Protein AF-A0A7S1U846-F1 (afdb_monomer)

Foldseek 3Di:
DDDDDDDDDPPVVVVVVVVVPPPDDDDDDDDDDDDDDDDDDDDDDDDDDDDDPPVVVVVVVVVVVCVVPPFQCQQQFQCADPPALDGDPVSVVLLVLLLLLLLQLLLQLVLVQAVVSVCCLDLVVLVVCCVVVSAPPVRSVVCVVPVPRNVVSLVVSLVSVVVCPVVSSGDDPPVVNVVVVVVSVVVVVVSVVSVVLLVPQDPPVVLVVLVVVLVVCLVCQLVVLLVVLVPVDDPCVPVSVVCSVVVSVVSNCVSVVVSLVVVCVSRQSCRVVSQPPNRRHDPSVVVSVVSSVVSVCVVVVSSDDPPVSDPPPPPPPPDDDPPPDDD

Nearest PDB structures (foldseek):
  8d1n-assembly1_E  TM=7.286E-01  e=6.161E-05  Bos taurus
  8t4h-assembly1_A  TM=1.668E-01  e=9.290E+00  Homo sapiens

Structure (mmCIF, N/CA/C/O backbone):
data_AF-A0A7S1U846-F1
#
_entry.id   AF-A0A7S1U846-F1
#
loop_
_atom_site.group_PDB
_atom_site.id
_atom_site.type_symbol
_atom_site.label_atom_id
_atom_site.label_alt_id
_atom_site.label_comp_id
_atom_site.label_asym_id
_atom_site.label_entity_id
_atom_site.label_seq_id
_atom_site.pdbx_PDB_ins_code
_atom_site.Cartn_x
_atom_site.Cartn_y
_atom_site.Cartn_z
_atom_site.occupancy
_atom_site.B_iso_or_equiv
_atom_site.auth_seq_id
_atom_site.auth_comp_id
_atom_site.auth_asym_id
_atom_site.auth_atom_id
_atom_site.pdbx_PDB_model_num
ATOM 1 N N . GLU A 1 1 ? 58.804 -12.066 32.097 1.00 42.59 1 GLU A N 1
ATOM 2 C CA . GLU A 1 1 ? 57.618 -12.941 31.996 1.00 42.59 1 GLU A CA 1
ATOM 3 C C . GLU A 1 1 ? 56.734 -12.529 30.823 1.00 42.59 1 GLU A C 1
ATOM 5 O O . GLU A 1 1 ? 56.516 -11.339 30.635 1.00 42.59 1 GLU A O 1
ATOM 10 N N . ARG A 1 2 ? 56.252 -13.481 30.013 1.00 38.03 2 ARG A N 1
ATOM 11 C CA . ARG A 1 2 ? 55.228 -13.258 28.976 1.00 38.03 2 ARG A CA 1
ATOM 12 C C . ARG A 1 2 ? 53.972 -14.006 29.409 1.00 38.03 2 ARG A C 1
ATOM 14 O O . ARG A 1 2 ? 53.993 -15.228 29.508 1.00 38.03 2 ARG A O 1
ATOM 21 N N . THR A 1 3 ? 52.921 -13.266 29.723 1.00 50.19 3 THR A N 1
ATOM 22 C CA . THR A 1 3 ? 51.615 -13.782 30.131 1.00 50.19 3 THR A CA 1
ATOM 23 C C . THR A 1 3 ? 50.849 -14.290 28.910 1.00 50.19 3 THR A C 1
ATOM 25 O O . THR A 1 3 ? 50.591 -13.549 27.963 1.00 50.19 3 THR A O 1
ATOM 28 N N . SER A 1 4 ? 50.517 -15.580 28.920 1.00 54.38 4 SER A N 1
ATOM 29 C CA . SER A 1 4 ? 49.641 -16.215 27.933 1.00 54.38 4 SER A CA 1
ATOM 30 C C . SER A 1 4 ? 48.210 -15.666 28.034 1.00 54.38 4 SER A C 1
ATOM 32 O O . SER A 1 4 ? 47.737 -15.424 29.147 1.00 54.38 4 SER A O 1
ATOM 34 N N . PRO A 1 5 ? 47.493 -15.493 26.909 1.00 62.47 5 PRO A N 1
ATOM 35 C CA . PRO A 1 5 ? 46.097 -15.073 26.931 1.00 62.47 5 PRO A CA 1
ATOM 36 C C . PRO A 1 5 ? 45.173 -16.193 27.456 1.00 62.47 5 PRO A C 1
ATOM 38 O O . PRO A 1 5 ? 45.477 -17.377 27.278 1.00 62.47 5 PRO A O 1
ATOM 41 N N . PRO A 1 6 ? 44.042 -15.837 28.096 1.00 63.59 6 PRO A N 1
ATOM 42 C CA . PRO A 1 6 ? 43.088 -16.801 28.637 1.00 63.59 6 PRO A CA 1
ATOM 43 C C . PRO A 1 6 ? 42.305 -17.522 27.523 1.00 63.59 6 PRO A C 1
ATOM 45 O O . PRO A 1 6 ? 42.083 -16.951 26.452 1.00 63.59 6 PRO A O 1
ATOM 48 N N . PRO A 1 7 ? 41.852 -18.768 27.758 1.00 53.91 7 PRO A N 1
ATOM 49 C CA . PRO A 1 7 ? 41.073 -19.519 26.782 1.00 53.91 7 PRO A CA 1
ATOM 50 C C . PRO A 1 7 ? 39.658 -18.940 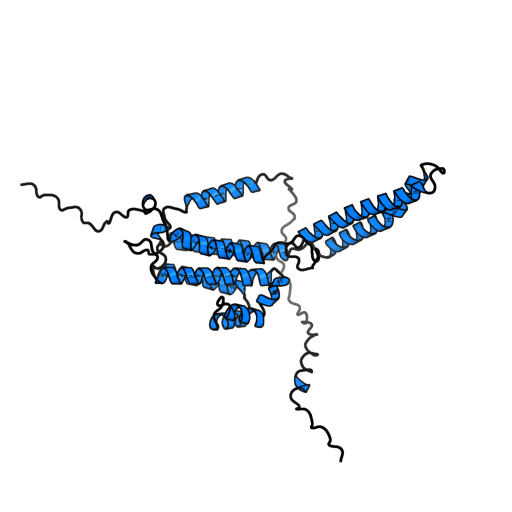26.644 1.00 53.91 7 PRO A C 1
ATOM 52 O O . PRO A 1 7 ? 38.984 -18.648 27.633 1.00 53.91 7 PRO A O 1
ATOM 55 N N . LEU A 1 8 ? 39.202 -18.799 25.399 1.00 59.62 8 LEU A N 1
ATOM 56 C CA . LEU A 1 8 ? 37.849 -18.359 25.058 1.00 59.62 8 LEU A CA 1
ATOM 57 C C . LEU A 1 8 ? 36.781 -19.375 25.523 1.00 59.62 8 LEU A C 1
ATOM 59 O O . LEU A 1 8 ? 37.016 -20.588 25.475 1.00 59.62 8 LEU A O 1
ATOM 63 N N . PRO A 1 9 ? 35.585 -18.910 25.934 1.00 56.75 9 PRO A N 1
ATOM 64 C CA . PRO A 1 9 ? 34.501 -19.775 26.387 1.00 56.75 9 PRO A CA 1
ATOM 65 C C . PRO A 1 9 ? 33.899 -20.592 25.232 1.00 56.75 9 PRO A C 1
ATOM 67 O O . PRO A 1 9 ? 33.480 -20.057 24.206 1.00 56.75 9 PRO A O 1
ATOM 70 N N . ARG A 1 10 ? 33.788 -21.910 25.446 1.00 5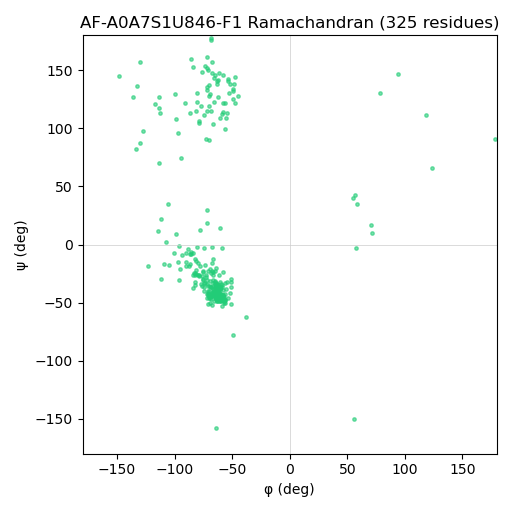0.81 10 ARG A N 1
ATOM 71 C CA . ARG A 1 10 ? 33.265 -22.929 24.509 1.00 50.81 10 ARG A CA 1
ATOM 72 C C . ARG A 1 10 ? 31.816 -22.721 24.028 1.00 50.81 10 ARG A C 1
ATOM 74 O O . ARG A 1 10 ? 31.356 -23.490 23.192 1.00 50.81 10 ARG A O 1
ATOM 81 N N . ALA A 1 11 ? 31.106 -21.702 24.509 1.00 48.53 11 ALA A N 1
ATOM 82 C CA . ALA A 1 11 ? 29.730 -21.417 24.102 1.00 48.53 11 ALA A CA 1
ATOM 83 C C . ALA A 1 11 ? 29.631 -20.702 22.738 1.00 48.53 11 ALA A C 1
ATOM 85 O O . ALA A 1 11 ? 28.661 -20.910 22.021 1.00 48.53 11 ALA A O 1
ATOM 86 N N . ALA A 1 12 ? 30.655 -19.946 22.321 1.00 44.81 12 ALA A N 1
ATOM 87 C CA . ALA A 1 12 ? 30.615 -19.182 21.065 1.00 44.81 12 ALA A CA 1
ATOM 88 C C . ALA A 1 12 ? 30.958 -20.010 19.804 1.00 44.81 12 ALA A C 1
ATOM 90 O O . ALA A 1 12 ? 30.723 -19.565 18.686 1.00 44.81 12 ALA A O 1
ATOM 91 N N . ALA A 1 13 ? 31.493 -21.227 19.963 1.00 44.66 13 ALA A N 1
ATOM 92 C CA . ALA A 1 13 ? 31.846 -22.109 18.843 1.00 44.66 13 ALA A CA 1
ATOM 93 C C . ALA A 1 13 ? 30.702 -23.051 18.412 1.00 44.66 13 ALA A C 1
ATOM 95 O O . ALA A 1 13 ? 30.764 -23.630 17.331 1.00 44.66 13 ALA A O 1
ATOM 96 N N . ALA A 1 14 ? 29.656 -23.205 19.234 1.00 45.47 14 ALA A N 1
ATOM 97 C CA . ALA A 1 14 ? 28.507 -24.054 18.914 1.00 45.47 14 ALA A CA 1
ATOM 98 C C . ALA A 1 14 ? 27.454 -23.332 18.049 1.00 45.47 14 ALA A C 1
ATOM 100 O O . ALA A 1 14 ? 26.747 -23.976 17.279 1.00 45.47 14 ALA A O 1
ATOM 101 N N . GLU A 1 15 ? 27.384 -22.002 18.127 1.00 42.69 15 GLU A N 1
ATOM 102 C CA . GLU A 1 15 ? 26.372 -21.203 17.424 1.00 42.69 15 GLU A CA 1
ATOM 103 C C . GLU A 1 15 ? 26.756 -20.935 15.955 1.00 42.69 15 GLU A C 1
ATOM 105 O O . GLU A 1 15 ? 25.906 -21.003 15.072 1.00 42.69 15 GLU A O 1
ATOM 110 N N . ALA A 1 16 ? 28.055 -20.811 15.651 1.00 42.59 16 ALA A N 1
ATOM 111 C CA . ALA A 1 16 ? 28.555 -20.675 14.276 1.00 42.59 16 ALA A CA 1
ATOM 112 C C . ALA A 1 16 ? 28.509 -21.986 13.453 1.00 42.59 16 ALA A C 1
ATOM 114 O O . ALA A 1 16 ? 28.566 -21.952 12.226 1.00 42.59 16 ALA A O 1
ATOM 115 N N . ALA A 1 17 ? 28.385 -23.152 14.102 1.00 42.62 17 ALA A N 1
ATOM 116 C CA . ALA A 1 17 ? 28.283 -24.450 13.422 1.00 42.62 17 ALA A CA 1
ATOM 117 C C . ALA A 1 17 ? 26.834 -24.836 13.056 1.00 42.62 17 ALA A C 1
ATOM 119 O O . ALA A 1 17 ? 26.627 -25.675 12.178 1.00 42.62 17 ALA A O 1
ATOM 120 N N . ALA A 1 18 ? 25.827 -24.215 13.683 1.00 44.53 18 ALA A N 1
ATOM 121 C CA . ALA A 1 18 ? 24.414 -24.463 13.389 1.00 44.53 18 ALA A CA 1
ATOM 122 C C . ALA A 1 18 ? 23.912 -23.688 12.152 1.00 44.53 18 ALA A C 1
ATOM 124 O O . ALA A 1 18 ? 23.002 -24.152 11.465 1.00 44.53 18 ALA A O 1
ATOM 125 N N . GLU A 1 19 ? 24.542 -22.559 11.810 1.00 41.16 19 GLU A N 1
ATOM 126 C CA . GLU A 1 19 ? 24.149 -21.717 10.668 1.00 41.16 19 GLU A CA 1
ATOM 127 C C . GLU A 1 19 ? 24.616 -22.262 9.301 1.00 41.16 19 GLU A C 1
ATOM 129 O O . GLU A 1 19 ? 24.034 -21.938 8.267 1.00 41.16 19 GLU A O 1
ATOM 134 N N . ALA A 1 20 ? 25.600 -23.170 9.273 1.00 41.12 20 ALA A N 1
ATOM 135 C CA . ALA A 1 20 ? 26.127 -23.763 8.036 1.00 41.12 20 ALA A CA 1
ATOM 136 C C . ALA A 1 20 ? 25.414 -25.062 7.585 1.00 41.12 20 ALA A C 1
ATOM 138 O O . ALA A 1 20 ? 25.668 -25.549 6.484 1.00 41.12 20 ALA A O 1
ATOM 139 N N . ALA A 1 21 ? 24.507 -25.629 8.394 1.00 39.91 21 ALA A N 1
ATOM 140 C CA . ALA A 1 21 ? 23.880 -26.938 8.136 1.00 39.91 21 ALA A CA 1
ATOM 141 C C . ALA A 1 21 ? 22.397 -26.881 7.693 1.00 39.91 21 ALA A C 1
ATOM 143 O O . ALA A 1 21 ? 21.777 -27.920 7.472 1.00 39.91 21 ALA A O 1
ATOM 144 N N . GLY A 1 22 ? 21.812 -25.687 7.535 1.00 38.81 22 GLY A N 1
ATOM 145 C CA . GLY A 1 22 ? 20.380 -25.504 7.239 1.00 38.81 22 GLY A CA 1
ATOM 146 C C . GLY A 1 22 ? 19.972 -25.504 5.758 1.00 38.81 22 GLY A C 1
ATOM 147 O O . GLY A 1 22 ? 18.781 -25.438 5.461 1.00 38.81 22 GLY A O 1
ATOM 148 N N . SER A 1 23 ? 20.916 -25.590 4.815 1.00 39.34 23 SER A N 1
ATOM 149 C CA . SER A 1 23 ? 20.645 -25.477 3.372 1.00 39.34 23 SER A CA 1
ATOM 150 C C . SER A 1 23 ? 20.908 -26.790 2.632 1.00 39.34 23 SER A C 1
ATOM 152 O O . SER A 1 23 ? 21.886 -26.913 1.908 1.00 39.34 23 SER A O 1
ATOM 154 N N . SER A 1 24 ? 20.063 -27.802 2.854 1.00 43.34 24 SER A N 1
ATOM 155 C CA . SER A 1 24 ? 19.747 -28.863 1.876 1.00 43.34 24 SER A CA 1
ATOM 156 C C . SER A 1 24 ? 18.776 -29.868 2.503 1.00 43.34 24 SER A C 1
ATOM 158 O O . SER A 1 24 ? 19.175 -30.859 3.114 1.00 43.34 24 SER A O 1
ATOM 160 N N . ARG A 1 25 ? 17.468 -29.646 2.349 1.00 35.94 25 ARG A N 1
ATOM 161 C CA . ARG A 1 25 ? 16.479 -30.716 2.531 1.00 35.94 25 ARG A CA 1
ATOM 162 C C . ARG A 1 25 ? 15.544 -30.739 1.332 1.00 35.94 25 ARG A C 1
ATOM 164 O O . ARG A 1 25 ? 14.498 -30.101 1.309 1.00 35.94 25 ARG A O 1
ATOM 171 N N . ARG A 1 26 ? 15.972 -31.483 0.306 1.00 36.88 26 ARG A N 1
ATOM 172 C CA . ARG A 1 26 ? 15.090 -32.009 -0.740 1.00 36.88 26 ARG A CA 1
ATOM 173 C C . ARG A 1 26 ? 14.001 -32.839 -0.063 1.00 36.88 26 ARG A C 1
ATOM 175 O O . ARG A 1 26 ? 14.302 -33.803 0.637 1.00 36.88 26 ARG A O 1
ATOM 182 N N . VAL A 1 27 ? 12.751 -32.456 -0.284 1.00 37.97 27 VAL A N 1
ATOM 183 C CA . VAL A 1 27 ? 11.583 -33.281 0.026 1.00 37.97 27 VAL A CA 1
ATOM 184 C C . VAL A 1 27 ? 11.568 -34.457 -0.964 1.00 37.97 27 VAL A C 1
ATOM 186 O O . VAL A 1 27 ? 11.677 -34.214 -2.169 1.00 37.97 27 VAL A O 1
ATOM 189 N N . PRO A 1 28 ? 11.479 -35.719 -0.509 1.00 36.75 28 PRO A N 1
ATOM 190 C CA . PRO A 1 28 ? 11.328 -36.856 -1.404 1.00 36.75 28 PRO A CA 1
ATOM 191 C C . PRO A 1 28 ? 9.921 -36.864 -2.011 1.00 36.75 28 PRO A C 1
ATOM 193 O O . PRO A 1 28 ? 8.922 -36.707 -1.311 1.00 36.75 28 PRO A O 1
ATOM 196 N N . ALA A 1 29 ? 9.859 -37.061 -3.328 1.00 37.38 29 ALA A N 1
ATOM 197 C CA . ALA A 1 29 ? 8.627 -37.290 -4.062 1.00 37.38 29 ALA A CA 1
ATOM 198 C C . ALA A 1 29 ? 8.019 -38.635 -3.640 1.00 37.38 29 ALA A C 1
ATOM 200 O O . ALA A 1 29 ? 8.486 -39.699 -4.040 1.00 37.38 29 ALA A O 1
ATOM 201 N N . THR A 1 30 ? 6.972 -38.585 -2.826 1.00 38.16 30 THR A N 1
ATOM 202 C CA . THR A 1 30 ? 6.062 -39.709 -2.617 1.00 38.16 30 THR A CA 1
ATOM 203 C C . THR A 1 30 ? 5.059 -39.738 -3.764 1.00 38.16 30 THR A C 1
ATOM 205 O O . THR A 1 30 ? 4.267 -38.808 -3.922 1.00 38.16 30 THR A O 1
ATOM 208 N N . GLY A 1 31 ? 5.121 -40.798 -4.571 1.00 42.44 31 GLY A N 1
ATOM 209 C CA . GLY A 1 31 ? 4.102 -41.128 -5.559 1.00 42.44 31 GLY A CA 1
ATOM 210 C C . GLY A 1 31 ? 2.763 -41.406 -4.881 1.00 42.44 31 GLY A C 1
ATOM 211 O O . GLY A 1 31 ? 2.681 -42.225 -3.970 1.00 42.44 31 GLY A O 1
ATOM 212 N N . GLY A 1 32 ? 1.733 -40.703 -5.337 1.00 34.31 32 GLY A N 1
ATOM 213 C CA . GLY A 1 32 ? 0.337 -40.934 -4.996 1.00 34.31 32 GLY A CA 1
ATOM 214 C C . GLY A 1 32 ? -0.489 -40.850 -6.274 1.00 34.31 32 GLY A C 1
ATOM 215 O O . GLY A 1 32 ? -0.353 -39.898 -7.041 1.00 34.31 32 GLY A O 1
ATOM 216 N N . GLU A 1 33 ? -1.275 -41.895 -6.512 1.00 32.62 33 GLU A N 1
ATOM 217 C CA . GLU A 1 33 ? -2.163 -42.104 -7.653 1.00 32.62 33 GLU A CA 1
ATOM 218 C C . GLU A 1 33 ? -3.008 -40.876 -8.013 1.00 32.62 33 GLU A C 1
ATOM 220 O O . GLU A 1 33 ? -3.735 -40.314 -7.192 1.00 32.62 33 GLU A O 1
ATOM 225 N N . ALA A 1 34 ? -2.955 -40.500 -9.291 1.00 33.66 34 ALA A N 1
ATOM 226 C CA . ALA A 1 34 ? -3.830 -39.503 -9.880 1.00 33.66 34 ALA A CA 1
ATOM 227 C C . ALA A 1 34 ? -5.208 -40.117 -10.175 1.00 33.66 34 ALA A C 1
ATOM 229 O O . ALA A 1 34 ? -5.398 -40.833 -11.159 1.00 33.66 34 ALA A O 1
ATOM 230 N N . VAL A 1 35 ? -6.189 -39.787 -9.338 1.00 44.81 35 VAL A N 1
ATOM 231 C CA . VAL A 1 35 ? -7.612 -39.913 -9.667 1.00 44.81 35 VAL A CA 1
ATOM 232 C C . VAL A 1 35 ? -7.956 -38.828 -10.694 1.00 44.81 35 VAL A C 1
ATOM 234 O O . VAL A 1 35 ? -7.873 -37.637 -10.407 1.00 44.81 35 VAL A O 1
ATOM 237 N N . ASN A 1 36 ? -8.314 -39.249 -11.910 1.00 40.69 36 ASN A N 1
ATOM 238 C CA . ASN A 1 36 ? -8.759 -38.390 -13.013 1.00 40.69 36 ASN A CA 1
ATOM 239 C C . ASN A 1 36 ? -10.108 -37.711 -12.699 1.00 40.69 36 ASN A C 1
ATOM 241 O O . ASN A 1 36 ? -11.104 -38.423 -12.548 1.00 40.69 36 ASN A O 1
ATOM 245 N N . PRO A 1 37 ? -10.220 -36.370 -12.720 1.00 48.12 37 PRO A N 1
ATOM 246 C CA . PRO A 1 37 ? -11.503 -35.708 -12.926 1.00 48.12 37 PRO A CA 1
ATOM 247 C C . PRO A 1 37 ? -11.830 -35.585 -14.432 1.00 48.12 37 PRO A C 1
ATOM 249 O O . PRO A 1 37 ? -10.928 -35.545 -15.275 1.00 48.12 37 PRO A O 1
ATOM 252 N N . PRO A 1 38 ? -13.121 -35.529 -14.807 1.00 45.28 38 PRO A N 1
ATOM 253 C CA . PRO A 1 38 ? -13.549 -35.597 -16.199 1.00 45.28 38 PRO A CA 1
ATOM 254 C C . PRO A 1 38 ? -13.177 -34.343 -17.004 1.00 45.28 38 PRO A C 1
ATOM 256 O O . PRO A 1 38 ? -13.356 -33.205 -16.570 1.00 45.28 38 PRO A O 1
ATOM 259 N N . ARG A 1 39 ? -12.702 -34.588 -18.231 1.00 38.53 39 ARG A N 1
ATOM 260 C CA . ARG A 1 39 ? -12.412 -33.601 -19.280 1.00 38.53 39 ARG A CA 1
ATOM 261 C C . ARG A 1 39 ? -13.659 -32.782 -19.634 1.00 38.53 39 ARG A C 1
ATOM 263 O O . ARG A 1 39 ? -14.581 -33.303 -20.257 1.00 38.53 39 ARG A O 1
ATOM 270 N N . ALA A 1 40 ? -13.633 -31.483 -19.347 1.00 39.69 40 ALA A N 1
ATOM 271 C CA . ALA A 1 40 ? -14.465 -30.500 -20.034 1.00 39.69 40 ALA A CA 1
ATOM 272 C C . ALA A 1 40 ? -13.683 -29.943 -21.237 1.00 39.69 40 ALA A C 1
ATOM 274 O O . ALA A 1 40 ? -12.569 -29.444 -21.087 1.00 39.69 40 ALA A O 1
ATOM 275 N N . GLY A 1 41 ? -14.250 -30.101 -22.435 1.00 45.72 41 GLY A N 1
ATOM 276 C CA . GLY A 1 41 ? -13.657 -29.688 -23.710 1.00 45.72 41 GLY A CA 1
ATOM 277 C C . GLY A 1 41 ? -13.548 -28.165 -23.911 1.00 45.72 41 GLY A C 1
ATOM 278 O O . GLY A 1 41 ? -13.982 -27.378 -23.067 1.00 45.72 41 GLY A O 1
ATOM 279 N N . PRO A 1 42 ? -12.969 -27.730 -25.045 1.00 39.03 42 PRO A N 1
ATOM 280 C CA . PRO A 1 42 ? -12.533 -26.357 -25.245 1.00 39.03 42 PRO A CA 1
ATOM 281 C C . PRO A 1 42 ? -13.709 -25.452 -25.629 1.00 39.03 42 PRO A C 1
ATOM 283 O O . PRO A 1 42 ? -14.361 -25.661 -26.652 1.00 39.03 42 PRO A O 1
ATOM 286 N N . LYS A 1 43 ? -13.945 -24.392 -24.850 1.00 35.59 43 LYS A N 1
ATOM 287 C CA . LYS A 1 43 ? -14.729 -23.234 -25.300 1.00 35.59 43 LYS A CA 1
ATOM 288 C C . LYS A 1 43 ? -13.779 -22.136 -25.770 1.00 35.59 43 LYS A C 1
ATOM 290 O O . LYS A 1 43 ? -13.262 -21.351 -24.985 1.00 35.59 43 LYS A O 1
ATOM 295 N N . LEU A 1 44 ? -13.554 -22.120 -27.081 1.00 39.44 44 LEU A N 1
ATOM 296 C CA . LEU A 1 44 ? -13.110 -20.952 -27.840 1.00 39.44 44 LEU A CA 1
ATOM 297 C C . LEU A 1 44 ? -14.219 -19.880 -27.867 1.00 39.44 44 LEU A C 1
ATOM 299 O O . LEU A 1 44 ? -15.397 -20.232 -27.812 1.00 39.44 44 LEU A O 1
ATOM 303 N N . ARG A 1 45 ? -13.802 -18.617 -28.087 1.00 34.53 45 ARG A N 1
ATOM 304 C CA . ARG A 1 45 ? -14.584 -17.367 -28.305 1.00 34.53 45 ARG A CA 1
ATOM 305 C C . ARG A 1 45 ? -15.162 -16.723 -27.031 1.00 34.53 45 ARG A C 1
ATOM 307 O O . ARG A 1 45 ? -15.801 -17.393 -26.241 1.00 34.53 45 ARG A O 1
ATOM 314 N N . PHE A 1 46 ? -15.012 -15.424 -26.754 1.00 33.16 46 PHE A N 1
ATOM 315 C CA . PHE A 1 46 ? -14.875 -14.222 -27.592 1.00 33.16 46 PHE A CA 1
ATOM 316 C C . PHE A 1 46 ? -13.986 -13.178 -26.877 1.00 33.16 46 PHE A C 1
ATOM 318 O O . PHE A 1 46 ? -14.107 -13.007 -25.667 1.00 33.16 46 PHE A O 1
ATOM 325 N N . MET A 1 47 ? -13.175 -12.420 -27.623 1.00 43.28 47 MET A N 1
ATOM 326 C CA . MET A 1 47 ? -12.682 -11.112 -27.170 1.00 43.28 47 MET A CA 1
ATOM 327 C C . MET A 1 47 ? -13.757 -10.041 -27.404 1.00 43.28 47 MET A C 1
ATOM 329 O O . MET A 1 47 ? -14.230 -9.931 -28.537 1.00 43.28 47 MET A O 1
ATOM 333 N N . PRO A 1 48 ? -14.097 -9.198 -26.413 1.00 38.44 48 PRO A N 1
ATOM 334 C CA . PRO A 1 48 ? -14.660 -7.886 -26.669 1.00 38.44 48 PRO A CA 1
ATOM 335 C C . PRO A 1 48 ? -13.570 -6.819 -26.540 1.00 38.44 48 PRO A C 1
ATOM 337 O O . PRO A 1 48 ? -12.797 -6.779 -25.582 1.00 38.44 48 PRO A O 1
ATOM 340 N N . GLY A 1 49 ? -13.511 -5.988 -27.574 1.00 34.03 49 GLY A N 1
ATOM 341 C CA . GLY A 1 49 ? -12.477 -5.004 -27.812 1.00 34.03 49 GLY A CA 1
ATOM 342 C C . GLY A 1 49 ? -12.436 -3.825 -26.844 1.00 34.03 49 GLY A C 1
ATOM 343 O O . GLY A 1 49 ? -13.257 -3.635 -25.947 1.00 34.03 49 GLY A O 1
ATOM 344 N N . MET A 1 50 ? -11.396 -3.038 -27.099 1.00 48.12 50 MET A N 1
ATOM 345 C CA . MET A 1 50 ? -11.043 -1.776 -26.474 1.00 48.12 50 MET A CA 1
ATOM 346 C C . MET A 1 50 ? -12.218 -0.801 -26.358 1.00 48.12 50 MET A C 1
ATOM 348 O O . MET A 1 50 ? -13.017 -0.645 -27.277 1.00 48.12 50 MET A O 1
ATOM 352 N N . GLY A 1 51 ? -12.212 -0.060 -25.247 1.00 44.53 51 GLY A N 1
ATOM 353 C CA . GLY A 1 51 ? -13.004 1.153 -25.054 1.00 44.53 51 GLY A CA 1
ATOM 354 C C . GLY A 1 51 ? -13.909 1.085 -23.830 1.00 44.53 51 GLY A C 1
ATOM 355 O O . GLY A 1 51 ? -15.122 1.075 -23.969 1.00 44.53 51 GLY A O 1
ATOM 356 N N . SER A 1 52 ? -13.340 1.038 -22.620 1.00 38.28 52 SER A N 1
ATOM 357 C CA . SER A 1 52 ? -14.115 1.018 -21.372 1.00 38.28 52 SER A CA 1
ATOM 358 C C . SER A 1 52 ? -14.462 2.441 -20.896 1.00 38.28 52 SER A C 1
ATOM 360 O O . SER A 1 52 ? -13.576 3.150 -20.410 1.00 38.28 52 SER A O 1
ATOM 362 N N . PRO A 1 53 ? -15.746 2.861 -20.898 1.00 47.19 53 PRO A N 1
ATOM 363 C CA . PRO A 1 53 ? -16.214 4.076 -20.225 1.00 47.19 53 PRO A CA 1
ATOM 364 C C . PRO A 1 53 ? -16.367 3.860 -18.701 1.00 47.19 53 PRO A C 1
ATOM 366 O O . PRO A 1 53 ? -16.985 4.665 -17.999 1.00 47.19 53 PRO A O 1
ATOM 369 N N . SER A 1 54 ? -15.831 2.759 -18.160 1.00 52.31 54 SER A N 1
ATOM 370 C CA . SER A 1 54 ? -16.226 2.218 -16.855 1.00 52.31 54 SER A CA 1
ATOM 371 C C . SER A 1 54 ? -15.606 2.961 -15.661 1.00 52.31 54 SER A C 1
ATOM 373 O O . SER A 1 54 ? -16.235 3.076 -14.607 1.00 52.31 54 SER A O 1
ATOM 375 N N . LYS A 1 55 ? -14.438 3.605 -15.825 1.00 48.56 55 LYS A N 1
ATOM 376 C CA . LYS A 1 55 ? -13.777 4.336 -14.721 1.00 48.56 55 LYS A CA 1
ATOM 377 C C . LYS A 1 55 ? -14.578 5.554 -14.228 1.00 48.56 55 LYS A C 1
ATOM 379 O O . LYS A 1 55 ? -14.570 5.846 -13.032 1.00 48.56 55 LYS A O 1
ATOM 384 N N . LYS A 1 56 ? -15.323 6.237 -1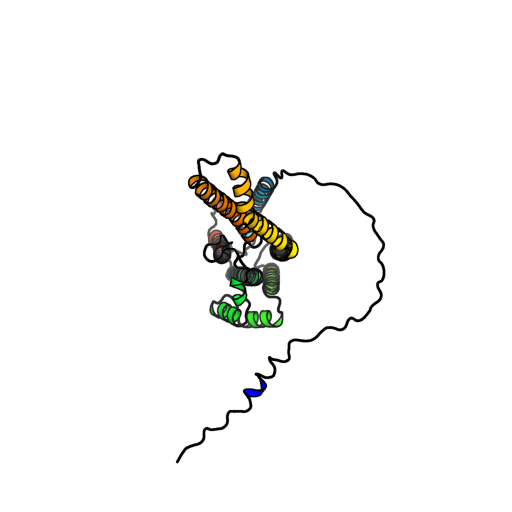5.112 1.00 47.69 56 LYS A N 1
ATOM 385 C CA . LYS A 1 56 ? -16.155 7.408 -14.751 1.00 47.69 56 LYS A CA 1
ATOM 386 C C . LYS A 1 56 ? -17.522 7.024 -14.166 1.00 47.69 56 LYS A C 1
ATOM 388 O O . LYS A 1 56 ? -18.108 7.802 -13.414 1.00 47.69 56 LYS A O 1
ATOM 393 N N . ILE A 1 57 ? -18.034 5.834 -14.487 1.00 53.72 57 ILE A N 1
ATOM 394 C CA . ILE A 1 57 ? -19.332 5.351 -13.990 1.00 53.72 57 ILE A CA 1
ATOM 395 C C . ILE A 1 57 ? -19.173 4.718 -12.602 1.00 53.72 57 ILE A C 1
ATOM 397 O O . ILE A 1 57 ? -20.004 4.959 -11.724 1.00 53.72 57 ILE A O 1
ATOM 401 N N . LEU A 1 58 ? -18.071 3.999 -12.364 1.00 48.59 58 LEU A N 1
ATOM 402 C CA . LEU A 1 58 ? -17.796 3.362 -11.076 1.00 48.59 58 LEU A CA 1
ATOM 403 C C . LEU A 1 58 ? -17.540 4.399 -9.966 1.00 48.59 58 LEU A C 1
ATOM 405 O O . LEU A 1 58 ? -18.160 4.343 -8.905 1.00 48.59 58 LEU A O 1
ATOM 409 N N . THR A 1 59 ? -16.748 5.436 -10.252 1.00 52.66 59 THR A N 1
ATOM 410 C CA . THR A 1 59 ? -16.475 6.542 -9.310 1.00 52.66 59 THR A CA 1
ATOM 411 C C . THR A 1 59 ? -17.718 7.375 -8.975 1.00 52.66 59 THR A C 1
ATOM 413 O O . THR A 1 59 ? -17.880 7.820 -7.837 1.00 52.66 59 THR A O 1
ATOM 416 N N . ARG A 1 60 ? -18.651 7.553 -9.924 1.00 55.78 60 ARG A N 1
ATOM 417 C CA . ARG A 1 60 ? -19.926 8.254 -9.675 1.00 55.78 60 ARG A CA 1
ATOM 418 C C . ARG A 1 60 ? -20.915 7.428 -8.849 1.00 55.78 60 ARG A C 1
ATOM 420 O O . ARG A 1 60 ? -21.670 8.013 -8.072 1.00 55.78 60 ARG A O 1
ATOM 427 N N . ARG A 1 61 ? -20.923 6.098 -8.987 1.00 55.75 61 ARG A N 1
ATOM 428 C CA . ARG A 1 61 ? -21.801 5.215 -8.198 1.00 55.75 61 ARG A CA 1
ATOM 429 C C . ARG A 1 61 ? -21.321 5.065 -6.753 1.00 55.75 61 ARG A C 1
ATOM 431 O O . ARG A 1 61 ? -22.150 5.176 -5.855 1.00 55.75 61 ARG A O 1
ATOM 438 N N . VAL A 1 62 ? -20.009 4.957 -6.524 1.00 55.81 62 VAL A N 1
ATOM 439 C CA . VAL A 1 62 ? -19.423 4.935 -5.168 1.00 55.81 62 VAL A CA 1
ATOM 440 C C . VAL A 1 62 ? -19.690 6.253 -4.429 1.00 55.81 62 VAL A C 1
ATOM 442 O O . VAL A 1 62 ? -20.184 6.232 -3.305 1.00 55.81 62 VAL A O 1
ATOM 445 N N . ARG A 1 63 ? -19.516 7.409 -5.093 1.00 53.69 63 ARG A N 1
ATOM 446 C CA . ARG A 1 63 ? -19.847 8.723 -4.503 1.00 53.69 63 ARG A CA 1
ATOM 447 C C . ARG A 1 63 ? -21.332 8.890 -4.166 1.00 53.69 63 ARG A C 1
ATOM 449 O O . ARG A 1 63 ? -21.651 9.483 -3.142 1.00 53.69 63 ARG A O 1
ATOM 456 N N . ARG A 1 64 ? -22.251 8.382 -4.999 1.00 53.41 64 ARG A N 1
ATOM 457 C CA . ARG A 1 64 ? -23.703 8.473 -4.737 1.00 53.41 64 ARG A CA 1
ATOM 458 C C . ARG A 1 64 ? -24.177 7.504 -3.650 1.00 53.41 64 ARG A C 1
ATOM 460 O O . ARG A 1 64 ? -25.111 7.846 -2.933 1.00 53.41 64 ARG A O 1
ATOM 467 N N . ALA A 1 65 ? -23.536 6.343 -3.506 1.00 50.72 65 ALA A N 1
ATOM 468 C CA . ALA A 1 65 ? -23.804 5.412 -2.411 1.00 50.72 65 ALA A CA 1
ATOM 469 C C . ALA A 1 65 ? -23.265 5.946 -1.069 1.00 50.72 65 ALA A C 1
ATOM 471 O O . ALA A 1 65 ? -23.997 5.950 -0.083 1.00 50.72 65 ALA A O 1
ATOM 472 N N . GLN A 1 66 ? -22.051 6.512 -1.053 1.00 51.72 66 GLN A N 1
ATOM 473 C CA . GLN A 1 66 ? -21.482 7.177 0.130 1.00 51.72 66 GLN A CA 1
ATOM 474 C C . GLN A 1 66 ? -22.270 8.428 0.551 1.00 51.72 66 GLN A C 1
ATOM 476 O O . GLN A 1 66 ? -22.443 8.665 1.741 1.00 51.72 66 GLN A O 1
ATOM 481 N N . ALA A 1 67 ? -22.803 9.204 -0.400 1.00 49.28 67 ALA A N 1
ATOM 482 C CA . ALA A 1 67 ? -23.584 10.405 -0.092 1.00 49.28 67 ALA A CA 1
ATOM 483 C C . ALA A 1 67 ? -25.013 10.118 0.412 1.00 49.28 67 ALA A C 1
ATOM 485 O O . ALA A 1 67 ? -25.594 10.971 1.075 1.00 49.28 67 ALA A O 1
ATOM 486 N N . ARG A 1 68 ? -25.598 8.948 0.106 1.00 45.84 68 ARG A N 1
ATOM 487 C CA . ARG A 1 68 ? -26.971 8.593 0.528 1.00 45.84 68 ARG A CA 1
ATOM 488 C C . ARG A 1 68 ? -27.043 7.769 1.814 1.00 45.84 68 ARG A C 1
ATOM 490 O O . ARG A 1 68 ? -28.082 7.787 2.458 1.00 45.84 68 ARG A O 1
ATOM 497 N N . ALA A 1 69 ? -25.965 7.092 2.205 1.00 45.94 69 ALA A N 1
ATOM 498 C CA . ALA A 1 69 ? -25.913 6.312 3.445 1.00 45.94 69 ALA A CA 1
ATOM 499 C C . ALA A 1 69 ? -25.345 7.091 4.654 1.00 45.94 69 ALA A C 1
ATOM 501 O O . ALA A 1 69 ? -25.382 6.592 5.773 1.00 45.94 69 ALA A O 1
ATOM 502 N N . GLY A 1 70 ? -24.792 8.293 4.448 1.00 46.56 70 GLY A N 1
ATOM 503 C CA . GLY A 1 70 ? -23.825 8.872 5.386 1.00 46.56 70 GLY A CA 1
ATOM 504 C C . GLY A 1 70 ? -24.320 9.866 6.439 1.00 46.56 70 GLY A C 1
ATOM 505 O O . GLY A 1 70 ? -23.557 10.140 7.354 1.00 46.56 70 GLY A O 1
ATOM 506 N N . THR A 1 71 ? -25.523 10.446 6.352 1.00 48.53 71 THR A N 1
ATOM 507 C CA . THR A 1 71 ? -25.789 11.680 7.132 1.00 48.53 71 THR A CA 1
ATOM 508 C C . THR A 1 71 ? -26.967 11.650 8.099 1.00 48.53 71 THR A C 1
ATOM 510 O O . THR A 1 71 ? -26.971 12.457 9.018 1.00 48.53 71 THR A O 1
ATOM 513 N N . ALA A 1 72 ? -27.925 10.726 7.978 1.00 40.75 72 ALA A N 1
ATOM 514 C CA . ALA A 1 72 ? -29.076 10.679 8.897 1.00 40.75 72 ALA A CA 1
ATOM 515 C C . ALA A 1 72 ? -29.004 9.550 9.944 1.00 40.75 72 ALA A C 1
ATOM 517 O O . ALA A 1 72 ? -29.703 9.605 10.950 1.00 40.75 72 ALA A O 1
ATOM 518 N N . GLN A 1 73 ? -28.160 8.533 9.728 1.00 47.66 73 GLN A N 1
ATOM 519 C CA . GLN A 1 73 ? -28.124 7.322 10.561 1.00 47.66 73 GLN A CA 1
ATOM 520 C C . GLN A 1 73 ? -26.866 7.212 11.440 1.00 47.66 73 GLN A C 1
ATOM 522 O O . GLN A 1 73 ? -26.863 6.465 12.412 1.00 47.66 73 GLN A O 1
ATOM 527 N N . VAL A 1 74 ? -25.815 7.983 11.145 1.00 52.41 74 VAL A N 1
ATOM 528 C CA . VAL A 1 74 ? -24.533 7.918 11.872 1.00 52.41 74 VAL A CA 1
ATOM 529 C C . VAL A 1 74 ? -24.628 8.564 13.260 1.00 52.41 74 VAL A C 1
ATOM 531 O O . VAL A 1 74 ? -24.042 8.054 14.213 1.00 52.41 74 VAL A O 1
ATOM 534 N N . ASP A 1 75 ? -25.444 9.611 13.410 1.00 46.50 75 ASP A N 1
ATOM 535 C CA . ASP A 1 75 ? -25.623 10.318 14.687 1.00 46.50 75 ASP A CA 1
ATOM 536 C C . ASP A 1 75 ? -26.260 9.453 15.774 1.00 46.50 75 ASP A C 1
ATOM 538 O O . ASP A 1 75 ? -25.945 9.601 16.956 1.00 46.50 75 ASP A O 1
ATOM 542 N N . ASP A 1 76 ? -27.125 8.524 15.370 1.00 50.00 76 ASP A N 1
ATOM 543 C CA . ASP A 1 76 ? -27.804 7.620 16.289 1.00 50.00 76 ASP A CA 1
ATOM 544 C C . ASP A 1 76 ? -26.983 6.358 16.589 1.00 50.00 76 ASP A C 1
ATOM 546 O O . ASP A 1 76 ? -27.239 5.688 17.586 1.00 50.00 76 ASP A O 1
ATOM 550 N N . MET A 1 77 ? -25.968 6.062 15.763 1.00 55.03 77 MET A N 1
ATOM 551 C CA . MET A 1 77 ? -25.137 4.854 15.836 1.00 55.03 77 MET A CA 1
ATOM 552 C C . MET A 1 77 ? -24.034 4.896 16.907 1.00 55.03 77 MET A C 1
ATOM 554 O O . MET A 1 77 ? -23.491 3.855 17.244 1.00 55.03 77 MET A O 1
ATOM 558 N N . MET A 1 78 ? -23.665 6.050 17.465 1.00 55.62 78 MET A N 1
ATOM 559 C CA . MET A 1 78 ? -22.417 6.165 18.256 1.00 55.62 78 MET A CA 1
ATOM 560 C C . MET A 1 78 ? -22.626 6.409 19.754 1.00 55.62 78 MET A C 1
ATOM 562 O O . MET A 1 78 ? -21.749 6.948 20.426 1.00 55.62 78 MET A O 1
ATOM 566 N N . GLY A 1 79 ? -23.800 6.053 20.288 1.00 56.38 79 GLY A N 1
ATOM 567 C CA . GLY A 1 79 ? -24.029 6.101 21.733 1.00 56.38 79 GLY A CA 1
ATOM 568 C C . GLY A 1 79 ? -23.750 7.474 22.346 1.00 56.38 79 GLY A C 1
ATOM 569 O O . GLY A 1 79 ? -23.117 7.541 23.396 1.00 56.38 79 GLY A O 1
ATOM 570 N N . ARG A 1 80 ? -24.136 8.566 21.673 1.00 63.94 80 ARG A N 1
ATOM 571 C CA . ARG A 1 80 ? -23.911 9.930 22.173 1.00 63.94 80 ARG A CA 1
ATOM 572 C C . ARG A 1 80 ? -24.751 10.211 23.417 1.00 63.94 80 ARG A C 1
ATOM 574 O O . ARG A 1 80 ? -25.871 9.703 23.545 1.00 63.94 80 ARG A O 1
ATOM 581 N N . ALA A 1 81 ? -24.203 11.033 24.311 1.00 61.69 81 ALA A N 1
ATOM 582 C CA . ALA A 1 81 ? -24.973 11.605 25.407 1.00 61.69 81 ALA A CA 1
ATOM 583 C C . ALA A 1 81 ? -26.096 12.483 24.827 1.00 61.69 81 ALA A C 1
ATOM 585 O O . ALA A 1 81 ? -25.914 13.143 23.805 1.00 61.69 81 ALA A O 1
ATOM 586 N N . HIS A 1 82 ? -27.277 12.449 25.445 1.00 60.00 82 HIS A N 1
ATOM 587 C CA . HIS A 1 82 ? -28.492 13.033 24.862 1.00 60.00 82 HIS A CA 1
ATOM 588 C C . HIS A 1 82 ? -28.409 14.569 24.717 1.00 60.00 82 HIS A C 1
ATOM 590 O O . HIS A 1 82 ? -29.048 15.141 23.833 1.00 60.00 82 HIS A O 1
ATOM 596 N N . ASP A 1 83 ? -27.547 15.212 25.513 1.00 63.62 83 ASP A N 1
ATOM 597 C CA . ASP A 1 83 ? -27.481 16.675 25.637 1.00 63.62 83 ASP A CA 1
ATOM 598 C C . ASP A 1 83 ? -26.193 17.273 25.056 1.00 63.62 83 ASP A C 1
ATOM 600 O O . ASP A 1 83 ? -26.164 18.390 24.529 1.00 63.62 83 ASP A O 1
ATOM 604 N N . THR A 1 84 ? -25.111 16.503 25.092 1.00 63.84 84 THR A N 1
ATOM 605 C CA . THR A 1 84 ? -23.801 16.862 24.564 1.00 63.84 84 THR A CA 1
ATOM 606 C C . THR A 1 84 ? -23.528 15.944 23.388 1.00 63.84 84 THR A C 1
ATOM 608 O O . THR A 1 84 ? -23.413 14.738 23.545 1.00 63.84 84 THR A O 1
ATOM 611 N N . SER A 1 85 ? -23.377 16.496 22.184 1.00 67.81 85 SER A N 1
ATOM 612 C CA . SER A 1 85 ? -23.029 15.752 20.958 1.00 67.81 85 SER A CA 1
ATOM 613 C C . SER A 1 85 ? -21.670 15.028 21.013 1.00 67.81 85 SER A C 1
ATOM 615 O O . SER A 1 85 ? -21.135 14.632 19.984 1.00 67.81 85 SER A O 1
ATOM 617 N N . ALA A 1 86 ? -21.094 14.891 22.203 1.00 80.94 86 ALA A N 1
ATOM 618 C CA . ALA A 1 86 ? -19.907 14.131 22.492 1.00 80.94 86 ALA A CA 1
ATOM 619 C C . ALA A 1 86 ? -20.219 12.630 22.512 1.00 80.94 86 ALA A C 1
ATOM 621 O O . ALA A 1 86 ? -21.302 12.176 22.897 1.00 80.94 86 ALA A O 1
ATOM 622 N N . TYR A 1 87 ? -19.219 11.853 22.117 1.00 84.81 87 TYR A N 1
ATOM 623 C CA . TYR A 1 87 ? -19.221 10.417 22.330 1.00 84.81 87 TYR A CA 1
ATOM 624 C C . TYR A 1 87 ? -19.267 10.092 23.817 1.00 84.81 87 TYR A C 1
ATOM 626 O O . TYR A 1 87 ? -18.659 10.785 24.636 1.00 84.81 87 TYR A O 1
ATOM 634 N N . THR A 1 88 ? -19.919 8.983 24.159 1.00 88.81 88 THR A N 1
ATOM 635 C CA . THR A 1 88 ? -19.675 8.356 25.458 1.00 88.81 88 THR A CA 1
ATOM 636 C C . THR A 1 88 ? -18.188 8.004 25.589 1.00 88.81 88 THR A C 1
ATOM 638 O O . THR A 1 88 ? -17.573 7.621 24.588 1.00 88.81 88 THR A O 1
ATOM 641 N N . PRO A 1 89 ? -17.597 8.087 26.796 1.00 91.25 89 PRO A N 1
ATOM 642 C CA . PRO A 1 89 ? -16.184 7.761 27.007 1.00 91.25 89 PRO A CA 1
ATOM 643 C C . PRO A 1 89 ? -15.799 6.384 26.448 1.00 91.25 89 PRO A C 1
ATOM 645 O O . PRO A 1 89 ? -14.796 6.259 25.752 1.00 91.25 89 PRO A O 1
ATOM 648 N N . ALA A 1 90 ? -16.664 5.383 26.639 1.00 92.69 90 ALA A N 1
ATOM 649 C CA . ALA A 1 90 ? -16.466 4.028 26.126 1.00 92.69 90 ALA A CA 1
ATOM 650 C C . ALA A 1 90 ? -16.461 3.945 24.586 1.00 92.69 90 ALA A C 1
ATOM 652 O O . ALA A 1 90 ? -15.707 3.165 24.004 1.00 92.69 90 ALA A O 1
ATOM 653 N N . SER A 1 91 ? -17.285 4.749 23.907 1.00 91.25 91 SER A N 1
ATOM 654 C CA . SER A 1 91 ? -17.306 4.811 22.439 1.00 91.25 91 SER A CA 1
ATOM 655 C C . SER A 1 91 ? -16.097 5.574 21.901 1.00 91.25 91 SER A C 1
ATOM 657 O O . SER A 1 91 ? -15.521 5.185 20.889 1.00 91.25 91 SER A O 1
ATOM 659 N N . ALA A 1 92 ? -15.661 6.629 22.597 1.00 91.62 92 ALA A N 1
ATOM 660 C CA . ALA A 1 92 ? -14.442 7.355 22.255 1.00 91.62 92 ALA A CA 1
ATOM 661 C C . ALA A 1 92 ? -13.197 6.457 22.361 1.00 91.62 92 ALA A C 1
ATOM 663 O O . ALA A 1 92 ? -12.349 6.478 21.467 1.00 91.62 92 ALA A O 1
ATOM 664 N N . GLU A 1 93 ? -13.113 5.635 23.408 1.00 94.44 93 GLU A N 1
ATOM 665 C CA . GLU A 1 93 ? -12.051 4.641 23.585 1.00 94.44 93 GLU A CA 1
ATOM 666 C C . GLU A 1 93 ? -12.075 3.585 22.472 1.00 94.44 93 GLU A C 1
ATOM 668 O O . GLU A 1 93 ? -11.059 3.371 21.810 1.00 94.44 93 GLU A O 1
ATOM 673 N N . LEU A 1 94 ? -13.250 3.009 22.181 1.00 94.75 94 LEU A N 1
ATOM 674 C CA . LEU A 1 94 ? -13.441 2.057 21.081 1.00 94.75 94 LEU A CA 1
ATOM 675 C C . LEU A 1 94 ? -12.947 2.628 19.740 1.00 94.75 94 LEU A C 1
ATOM 677 O O . LEU A 1 94 ? -12.248 1.951 18.989 1.00 94.75 94 LEU A O 1
ATOM 681 N N . LEU A 1 95 ? -13.297 3.879 19.431 1.00 92.69 95 LEU A N 1
ATOM 682 C CA . LEU A 1 95 ? -12.908 4.546 18.184 1.00 92.69 95 LEU A CA 1
ATOM 683 C C . LEU A 1 95 ? -11.421 4.894 18.143 1.00 92.69 95 LEU A C 1
ATOM 685 O O . LEU A 1 95 ? -10.803 4.820 17.078 1.00 92.69 95 LEU A O 1
ATOM 689 N N . SER A 1 96 ? -10.841 5.263 19.285 1.00 93.56 96 SER A N 1
ATOM 690 C CA . SER A 1 96 ? -9.400 5.470 19.418 1.00 93.56 96 SER A CA 1
ATOM 691 C C . SER A 1 96 ? -8.641 4.179 19.102 1.00 93.56 96 SER A C 1
ATOM 693 O O . SER A 1 96 ? -7.700 4.192 18.299 1.00 93.56 96 SER A O 1
ATOM 695 N N . GLU A 1 97 ? -9.118 3.061 19.649 1.00 95.94 97 GLU A N 1
ATOM 696 C CA . GLU A 1 97 ? -8.521 1.741 19.473 1.00 95.94 97 GLU A CA 1
ATOM 697 C C . GLU A 1 97 ? -8.696 1.211 18.048 1.00 95.94 97 GLU A C 1
ATOM 699 O O . GLU A 1 97 ? -7.728 0.805 17.402 1.00 95.94 97 GLU A O 1
ATOM 704 N N . LEU A 1 98 ? -9.898 1.342 17.484 1.00 95.69 98 LEU A N 1
ATOM 705 C CA . LEU A 1 98 ? -10.161 1.061 16.073 1.00 95.69 98 LEU A CA 1
ATOM 706 C C . LEU A 1 98 ? -9.245 1.892 15.166 1.00 95.69 98 LEU A C 1
ATOM 708 O O . LEU A 1 98 ? -8.684 1.388 14.190 1.00 95.69 98 LEU A O 1
ATOM 712 N N . GLY A 1 99 ? -9.064 3.169 15.506 1.00 94.50 99 GLY A N 1
ATOM 713 C CA . GLY A 1 99 ? -8.128 4.056 14.840 1.00 94.50 99 GLY A CA 1
ATOM 714 C C . GLY A 1 99 ? -6.707 3.503 14.886 1.00 94.50 99 GLY A C 1
ATOM 715 O O . GLY A 1 99 ? -6.059 3.460 13.845 1.00 94.50 99 GLY A O 1
ATOM 716 N N . ARG A 1 100 ? -6.222 3.064 16.053 1.00 96.12 100 ARG A N 1
ATOM 717 C CA . ARG A 1 100 ? -4.888 2.463 16.227 1.00 96.12 100 ARG A CA 1
ATOM 718 C C . ARG A 1 100 ? -4.722 1.193 15.397 1.00 96.12 100 ARG A C 1
ATOM 720 O O . ARG A 1 100 ? -3.760 1.118 14.631 1.00 96.12 100 ARG A O 1
ATOM 727 N N . TYR A 1 101 ? -5.680 0.269 15.450 1.00 97.25 101 TYR A N 1
ATOM 728 C CA . TYR A 1 101 ? -5.648 -0.953 14.645 1.00 97.25 101 TYR A CA 1
ATOM 729 C C . TYR A 1 101 ? -5.687 -0.689 13.148 1.00 97.25 101 TYR A C 1
ATOM 731 O O . TYR A 1 101 ? -4.959 -1.338 12.405 1.00 97.25 101 TYR A O 1
ATOM 739 N N . LYS A 1 102 ? -6.437 0.315 12.684 1.00 95.69 102 LYS A N 1
ATOM 740 C CA . LYS A 1 102 ? -6.392 0.725 11.276 1.00 95.69 102 LYS A CA 1
ATOM 741 C C . LYS A 1 102 ? -4.983 1.170 10.860 1.00 95.69 102 LYS A C 1
ATOM 743 O O . LYS A 1 102 ? -4.536 0.829 9.764 1.00 95.69 102 LYS A O 1
ATOM 748 N N . ARG A 1 103 ? -4.278 1.941 11.698 1.00 95.75 103 ARG A N 1
ATOM 749 C CA . ARG A 1 103 ? -2.898 2.379 11.399 1.00 95.75 103 ARG A CA 1
ATOM 750 C C . ARG A 1 103 ? -1.950 1.190 11.364 1.00 95.75 103 ARG A C 1
ATOM 752 O O . ARG A 1 103 ? -1.225 1.028 10.389 1.00 95.75 103 ARG A O 1
ATOM 759 N N . LEU A 1 104 ? -2.016 0.345 12.393 1.00 96.88 104 LEU A N 1
ATOM 760 C CA . LEU A 1 104 ? -1.211 -0.867 12.501 1.00 96.88 104 LEU A CA 1
ATOM 761 C C . LEU A 1 104 ? -1.434 -1.799 11.301 1.00 96.88 104 LEU A C 1
ATOM 763 O O . LEU A 1 104 ? -0.469 -2.254 10.699 1.00 96.88 104 LEU A O 1
ATOM 767 N N . PHE A 1 105 ? -2.692 -2.012 10.905 1.00 97.19 105 PHE A N 1
ATOM 768 C CA . PHE A 1 105 ? -3.053 -2.793 9.724 1.00 97.19 105 PHE A CA 1
ATOM 769 C C . PHE A 1 105 ? -2.380 -2.250 8.461 1.00 97.19 105 PHE A C 1
ATOM 771 O O . PHE A 1 105 ? -1.745 -3.016 7.747 1.00 97.19 105 PHE A O 1
ATOM 778 N N . ASN A 1 106 ? -2.469 -0.940 8.199 1.00 96.19 106 ASN A N 1
ATOM 779 C CA . ASN A 1 106 ? -1.850 -0.351 7.007 1.00 96.19 106 ASN A CA 1
ATOM 780 C C . ASN A 1 106 ? -0.325 -0.517 7.024 1.00 96.19 106 ASN A C 1
ATOM 782 O O . ASN A 1 106 ? 0.249 -0.918 6.017 1.00 96.19 106 ASN A O 1
ATOM 786 N N . VAL A 1 107 ? 0.323 -0.264 8.165 1.00 96.56 107 VAL A N 1
ATOM 787 C CA . VAL A 1 107 ? 1.777 -0.431 8.313 1.00 96.56 107 VAL A CA 1
ATOM 788 C C . VAL A 1 107 ? 2.199 -1.879 8.046 1.00 96.56 107 VAL A C 1
ATOM 790 O O . VAL A 1 107 ? 3.105 -2.117 7.250 1.00 96.56 107 VAL A O 1
ATOM 793 N N . LEU A 1 108 ? 1.515 -2.851 8.658 1.00 96.88 108 LEU A N 1
ATOM 794 C CA . LEU A 1 108 ? 1.824 -4.275 8.492 1.00 96.88 108 LEU A CA 1
ATOM 795 C C . LEU A 1 108 ? 1.420 -4.832 7.123 1.00 96.88 108 LEU A C 1
ATOM 797 O O . LEU A 1 108 ? 1.988 -5.818 6.666 1.00 96.88 108 LEU A O 1
ATOM 801 N N . PHE A 1 109 ? 0.424 -4.247 6.462 1.00 96.62 109 PHE A N 1
ATOM 802 C CA . PHE A 1 109 ? 0.063 -4.624 5.101 1.00 96.62 109 PHE A CA 1
ATOM 803 C C . PHE A 1 109 ? 1.144 -4.155 4.125 1.00 96.62 109 PHE A C 1
ATOM 805 O O . PHE A 1 109 ? 1.697 -4.953 3.368 1.00 96.62 109 PHE A O 1
ATOM 812 N N . TYR A 1 110 ? 1.525 -2.879 4.187 1.00 96.12 110 TYR A N 1
ATOM 813 C CA . TYR A 1 110 ? 2.541 -2.354 3.284 1.00 96.12 110 TYR A CA 1
ATOM 814 C C . TYR A 1 110 ? 3.939 -2.921 3.547 1.00 96.12 110 TYR A C 1
ATOM 816 O O . TYR A 1 110 ? 4.719 -3.009 2.603 1.00 96.12 110 TYR A O 1
ATOM 824 N N . SER A 1 111 ? 4.250 -3.387 4.761 1.00 95.69 111 SER A N 1
ATOM 825 C CA . SER A 1 111 ? 5.488 -4.140 5.009 1.00 95.69 111 SER A CA 1
ATOM 826 C C . SER A 1 111 ? 5.518 -5.507 4.315 1.00 95.69 111 SER A C 1
ATOM 828 O O . SER A 1 111 ? 6.598 -6.004 4.017 1.00 95.69 111 SER A O 1
ATOM 830 N N . THR A 1 112 ? 4.359 -6.101 3.999 1.00 94.56 112 THR A N 1
ATOM 831 C CA . THR A 1 112 ? 4.293 -7.341 3.198 1.00 94.56 112 THR A CA 1
ATOM 832 C C . THR A 1 112 ? 4.377 -7.100 1.693 1.00 94.56 112 THR A C 1
ATOM 834 O O . THR A 1 112 ? 4.817 -7.975 0.957 1.00 94.56 112 THR A O 1
ATOM 837 N N . VAL A 1 113 ? 3.974 -5.914 1.237 1.00 94.62 113 VAL A N 1
ATOM 838 C CA . VAL A 1 113 ? 3.885 -5.556 -0.187 1.00 94.62 113 VAL A CA 1
ATOM 839 C C . VAL A 1 113 ? 5.131 -4.812 -0.686 1.00 94.62 113 VAL A C 1
ATOM 841 O O . VAL A 1 113 ? 5.500 -4.923 -1.854 1.00 94.62 113 VAL A O 1
ATOM 844 N N . SER A 1 114 ? 5.789 -4.050 0.191 1.00 94.56 114 SER A N 1
ATOM 845 C CA . SER A 1 114 ? 6.934 -3.206 -0.143 1.00 94.56 114 SER A CA 1
ATOM 846 C C . SER A 1 114 ? 8.196 -3.660 0.586 1.00 94.56 114 SER A C 1
ATOM 848 O O . SER A 1 114 ? 8.275 -3.608 1.813 1.00 94.56 114 SER A O 1
ATOM 850 N N . ARG A 1 115 ? 9.241 -4.002 -0.174 1.00 93.94 115 ARG A N 1
ATOM 851 C CA . ARG A 1 115 ? 10.556 -4.420 0.337 1.00 93.94 115 ARG A CA 1
ATOM 852 C C . ARG A 1 115 ? 11.206 -3.356 1.218 1.00 93.94 115 ARG A C 1
ATOM 854 O O . ARG A 1 115 ? 11.828 -3.688 2.220 1.00 93.94 115 ARG A O 1
ATOM 861 N N . ARG A 1 116 ? 11.002 -2.074 0.893 1.00 93.12 116 ARG A N 1
ATOM 862 C CA . ARG A 1 116 ? 11.476 -0.935 1.699 1.00 93.12 116 ARG A CA 1
ATOM 863 C C . ARG A 1 116 ? 10.883 -0.932 3.112 1.00 93.12 116 ARG A C 1
ATOM 865 O O . ARG A 1 116 ? 11.547 -0.498 4.045 1.00 93.12 116 ARG A O 1
ATOM 872 N N . HIS A 1 117 ? 9.653 -1.419 3.261 1.00 95.31 117 HIS A N 1
ATOM 873 C CA . HIS A 1 117 ? 8.919 -1.442 4.527 1.00 95.31 117 HIS A CA 1
ATOM 874 C C . HIS A 1 117 ? 8.953 -2.815 5.204 1.00 95.31 117 HIS A C 1
ATOM 876 O O . HIS A 1 117 ? 8.522 -2.930 6.348 1.00 95.31 117 HIS A O 1
ATOM 882 N N . ALA A 1 118 ? 9.492 -3.843 4.542 1.00 95.62 118 ALA A N 1
ATOM 883 C CA . ALA A 1 118 ? 9.642 -5.187 5.092 1.00 95.62 118 ALA A CA 1
ATOM 884 C C . ALA A 1 118 ? 10.321 -5.232 6.477 1.00 95.62 118 ALA A C 1
ATOM 886 O O . ALA A 1 118 ? 9.851 -6.002 7.319 1.00 95.62 118 ALA A O 1
ATOM 887 N N . PRO A 1 119 ? 11.325 -4.382 6.797 1.00 96.44 119 PRO A N 1
ATOM 888 C CA . PRO A 1 119 ? 11.901 -4.342 8.141 1.00 96.44 119 PRO A CA 1
ATOM 889 C C . PRO A 1 119 ? 10.889 -4.041 9.256 1.00 96.44 119 PRO A C 1
ATOM 891 O O . PRO A 1 119 ? 11.106 -4.458 10.386 1.00 96.44 119 PRO A O 1
ATOM 894 N N . LEU A 1 120 ? 9.757 -3.387 8.967 1.00 95.38 120 LEU A N 1
ATOM 895 C CA . LEU A 1 120 ? 8.714 -3.111 9.967 1.00 95.38 120 LEU A CA 1
ATOM 896 C C . LEU A 1 120 ? 7.973 -4.374 10.430 1.00 95.38 120 LEU A C 1
ATOM 898 O O . LEU A 1 120 ? 7.369 -4.365 11.500 1.00 95.38 120 LEU A O 1
ATOM 902 N N . ALA A 1 121 ? 8.008 -5.452 9.641 1.00 95.44 121 ALA A N 1
ATOM 903 C CA . ALA A 1 121 ? 7.465 -6.754 10.029 1.00 95.44 121 ALA A CA 1
ATOM 904 C C . ALA A 1 121 ? 8.464 -7.610 10.828 1.00 95.44 121 ALA A C 1
ATOM 906 O O . ALA A 1 121 ? 8.089 -8.673 11.322 1.00 95.44 121 ALA A O 1
ATOM 907 N N . SER A 1 122 ? 9.726 -7.184 10.946 1.00 96.06 122 SER A N 1
ATOM 908 C CA . SER A 1 122 ? 10.735 -7.911 11.718 1.00 96.06 122 SER A CA 1
ATOM 909 C C . SER A 1 122 ? 10.475 -7.782 13.229 1.00 96.06 122 SER A C 1
ATOM 911 O O . SER A 1 122 ? 9.787 -6.853 13.659 1.00 96.06 122 SER A O 1
ATOM 913 N N . PRO A 1 123 ? 11.043 -8.657 14.079 1.00 96.50 123 PRO A N 1
ATOM 914 C CA . PRO A 1 123 ? 10.912 -8.539 15.535 1.00 96.50 123 PRO A CA 1
ATOM 915 C C . PRO A 1 123 ? 11.389 -7.187 16.092 1.00 96.50 123 PRO A C 1
ATOM 917 O O . PRO A 1 123 ? 10.818 -6.677 17.063 1.00 96.50 123 PRO A O 1
ATOM 920 N N . GLU A 1 124 ? 12.414 -6.604 15.466 1.00 97.12 124 GLU A N 1
ATOM 921 C CA . GLU A 1 124 ? 12.926 -5.268 15.778 1.00 97.12 124 GLU A CA 1
ATOM 922 C C . GLU A 1 124 ? 11.950 -4.185 15.318 1.00 97.12 124 GLU A C 1
ATOM 924 O O . GLU A 1 124 ? 11.582 -3.321 16.109 1.00 97.12 124 GLU A O 1
ATOM 929 N N . GLY A 1 125 ? 11.430 -4.287 14.092 1.00 96.56 125 GLY A N 1
ATOM 930 C CA . GLY A 1 125 ? 10.403 -3.379 13.583 1.00 96.56 125 GLY A CA 1
ATOM 931 C C . GLY A 1 125 ? 9.149 -3.370 14.457 1.00 96.56 125 GLY A C 1
ATOM 932 O O . GLY A 1 125 ? 8.654 -2.309 14.830 1.00 96.56 125 GLY A O 1
ATOM 933 N N . LEU A 1 126 ? 8.682 -4.544 14.889 1.00 97.31 126 LEU A N 1
ATOM 934 C CA . LEU A 1 126 ? 7.561 -4.670 15.821 1.00 97.31 126 LEU A CA 1
ATOM 935 C C . LEU A 1 126 ? 7.871 -4.065 17.201 1.00 97.31 126 LEU A C 1
ATOM 937 O O . LEU A 1 126 ? 6.968 -3.535 17.849 1.00 97.31 126 LEU A O 1
ATOM 941 N N . LYS A 1 127 ? 9.129 -4.120 17.663 1.00 97.69 127 LYS A N 1
ATOM 942 C CA . LYS A 1 127 ? 9.570 -3.434 18.889 1.00 97.69 127 LYS A CA 1
ATOM 943 C C . LYS A 1 127 ? 9.498 -1.916 18.721 1.00 97.69 127 LYS A C 1
ATOM 945 O O . LYS A 1 127 ? 8.999 -1.244 19.615 1.00 97.69 127 LYS A O 1
ATOM 950 N N . GLU A 1 128 ? 9.909 -1.382 17.575 1.00 97.62 128 GLU A N 1
ATOM 951 C CA . GLU A 1 128 ? 9.786 0.053 17.297 1.00 97.62 128 GLU A CA 1
ATOM 952 C C . GLU A 1 128 ? 8.323 0.500 17.184 1.00 97.62 128 GLU A C 1
ATOM 954 O O . GLU A 1 128 ? 7.946 1.540 17.722 1.00 97.62 128 GLU A O 1
ATOM 959 N N . LEU A 1 129 ? 7.451 -0.316 16.582 1.00 96.94 129 LEU A N 1
ATOM 960 C CA . LEU A 1 129 ? 6.007 -0.047 16.563 1.00 96.94 129 LEU A CA 1
ATOM 961 C C . LEU A 1 129 ? 5.391 -0.059 17.969 1.00 96.94 129 LEU A C 1
ATOM 963 O O . LEU A 1 129 ? 4.468 0.713 18.246 1.00 96.94 129 LEU A O 1
ATOM 967 N N . GLN A 1 130 ? 5.908 -0.906 18.859 1.00 97.69 130 GLN A N 1
ATOM 968 C CA . GLN A 1 130 ? 5.530 -0.923 20.268 1.00 97.69 130 GLN A CA 1
ATOM 969 C C . GLN A 1 130 ? 6.013 0.339 20.995 1.00 97.69 130 GLN A C 1
ATOM 971 O O . GLN A 1 130 ? 5.217 0.988 21.672 1.00 97.69 130 GLN A O 1
ATOM 976 N N . ASN A 1 131 ? 7.276 0.732 20.806 1.00 97.94 131 ASN A N 1
ATOM 977 C CA . ASN A 1 131 ? 7.839 1.963 21.372 1.00 97.94 131 ASN A CA 1
ATOM 978 C C . ASN A 1 131 ? 7.067 3.209 20.905 1.00 97.94 131 ASN A C 1
ATOM 980 O O . ASN A 1 131 ? 6.845 4.136 21.680 1.00 97.94 131 ASN A O 1
ATOM 984 N N . ALA A 1 132 ? 6.599 3.208 19.654 1.00 96.44 132 ALA A N 1
ATOM 985 C CA . ALA A 1 132 ? 5.770 4.265 19.081 1.00 96.44 132 ALA A CA 1
ATOM 986 C C . ALA A 1 132 ? 4.309 4.263 19.584 1.00 96.44 132 ALA A C 1
ATOM 988 O O . ALA A 1 132 ? 3.520 5.121 19.179 1.00 96.44 132 ALA A O 1
ATOM 989 N N . GLY A 1 133 ? 3.910 3.297 20.420 1.00 96.25 133 GLY A N 1
ATOM 990 C CA . GLY A 1 133 ? 2.545 3.172 20.940 1.00 96.25 133 GLY A CA 1
ATOM 991 C C . GLY A 1 133 ? 1.510 2.733 19.897 1.00 96.25 133 GLY A C 1
ATOM 992 O O . GLY A 1 133 ? 0.307 2.908 20.099 1.00 96.25 133 GLY A O 1
ATOM 993 N N . LEU A 1 134 ? 1.946 2.181 18.759 1.00 96.12 134 LEU A N 1
ATOM 994 C CA . LEU A 1 134 ? 1.043 1.609 17.754 1.00 96.12 134 LEU A CA 1
ATOM 995 C C . LEU A 1 134 ? 0.646 0.171 18.088 1.00 96.12 134 LEU A C 1
ATOM 997 O O . LEU A 1 134 ? -0.422 -0.271 17.659 1.00 96.12 134 LEU A O 1
ATOM 1001 N N . LEU A 1 135 ? 1.475 -0.531 18.859 1.00 97.12 135 LEU A N 1
ATOM 1002 C CA . LEU A 1 135 ? 1.327 -1.941 19.203 1.00 97.12 135 LEU A CA 1
ATOM 1003 C C . LEU A 1 135 ? 1.521 -2.144 20.712 1.00 97.12 135 LEU A C 1
ATOM 1005 O O . LEU A 1 135 ? 2.439 -1.578 21.299 1.00 97.12 135 LEU A O 1
ATOM 1009 N N . GLN A 1 136 ? 0.681 -2.954 21.350 1.00 97.94 136 GLN A N 1
ATOM 1010 C CA . GLN A 1 136 ? 0.877 -3.342 22.750 1.00 97.94 136 GLN A CA 1
ATOM 1011 C C . GLN A 1 136 ? 1.812 -4.560 22.862 1.00 97.94 136 GLN A C 1
ATOM 1013 O O . GLN A 1 136 ? 1.960 -5.330 21.914 1.00 97.94 136 GLN A O 1
ATOM 1018 N N . ALA A 1 137 ? 2.415 -4.783 24.037 1.00 97.75 137 ALA A N 1
ATOM 1019 C CA . ALA A 1 137 ? 3.327 -5.915 24.265 1.00 97.75 137 ALA A CA 1
ATOM 1020 C C . ALA A 1 137 ? 2.665 -7.275 23.969 1.00 97.75 137 ALA A C 1
ATOM 1022 O O . ALA A 1 137 ? 3.207 -8.086 23.224 1.00 97.75 137 ALA A O 1
ATOM 1023 N N . ALA A 1 138 ? 1.447 -7.482 24.479 1.00 97.19 138 ALA A N 1
ATOM 1024 C CA . ALA A 1 138 ? 0.694 -8.717 24.262 1.00 97.19 138 ALA A CA 1
ATOM 1025 C C . ALA A 1 138 ? 0.325 -8.936 22.782 1.00 97.19 138 ALA A C 1
ATOM 1027 O O . ALA A 1 138 ? 0.311 -10.063 22.290 1.00 97.19 138 ALA A O 1
ATOM 1028 N N . GLU A 1 139 ? 0.053 -7.852 22.054 1.00 97.44 139 GLU A N 1
ATOM 1029 C CA . GLU A 1 139 ? -0.282 -7.895 20.629 1.00 97.44 139 GLU A CA 1
ATOM 1030 C C . GLU A 1 139 ? 0.936 -8.249 19.777 1.00 97.44 139 GLU A C 1
ATOM 1032 O O . GLU A 1 139 ? 0.823 -9.039 18.839 1.00 97.44 139 GLU A O 1
ATOM 1037 N N . LYS A 1 140 ? 2.109 -7.710 20.131 1.00 96.69 140 LYS A N 1
ATOM 1038 C CA . LYS A 1 140 ? 3.386 -8.079 19.518 1.00 96.69 140 LYS A CA 1
ATOM 1039 C C . LYS A 1 140 ? 3.647 -9.573 19.656 1.00 96.69 140 LYS A C 1
ATOM 1041 O O . LYS A 1 140 ? 3.919 -10.232 18.653 1.00 96.69 140 LYS A O 1
ATOM 1046 N N . ASP A 1 141 ? 3.513 -10.107 20.867 1.00 96.38 141 ASP A N 1
ATOM 1047 C CA . ASP A 1 141 ? 3.719 -11.532 21.125 1.00 96.38 141 ASP A CA 1
ATOM 1048 C C . ASP A 1 141 ? 2.747 -12.394 20.309 1.00 96.38 141 ASP A C 1
ATOM 1050 O O . ASP A 1 141 ? 3.126 -13.437 19.773 1.00 96.38 141 ASP A O 1
ATOM 1054 N N . HIS A 1 142 ? 1.498 -11.947 20.155 1.00 95.88 142 HIS A N 1
ATOM 1055 C CA . HIS A 1 142 ? 0.508 -12.648 19.343 1.00 95.88 142 HIS A CA 1
ATOM 1056 C C . HIS A 1 142 ? 0.857 -12.650 17.846 1.00 95.88 142 HIS A C 1
ATOM 1058 O O . HIS A 1 142 ? 0.755 -13.693 17.193 1.00 95.88 142 HIS A O 1
ATOM 1064 N N . ILE A 1 143 ? 1.302 -11.514 17.299 1.00 96.56 143 ILE A N 1
ATOM 1065 C CA . ILE A 1 143 ? 1.749 -11.415 15.898 1.00 96.56 143 ILE A CA 1
ATOM 1066 C C . ILE A 1 143 ? 2.954 -12.329 15.662 1.00 96.56 143 ILE A C 1
ATOM 1068 O O . ILE A 1 143 ? 2.966 -13.094 14.698 1.00 96.56 143 ILE A O 1
ATOM 1072 N N . MET A 1 144 ? 3.926 -12.321 16.579 1.00 95.62 144 MET A N 1
ATOM 1073 C CA . MET A 1 144 ? 5.116 -13.167 16.480 1.00 95.62 144 MET A CA 1
ATOM 1074 C C . MET A 1 144 ? 4.787 -14.666 16.499 1.00 95.62 144 MET A C 1
ATOM 1076 O O . MET A 1 144 ? 5.438 -15.436 15.800 1.00 95.62 144 MET A O 1
ATOM 1080 N N . ARG A 1 145 ? 3.770 -15.092 17.260 1.00 95.06 145 ARG A N 1
ATOM 1081 C CA . ARG A 1 145 ? 3.358 -16.507 17.329 1.00 95.06 145 ARG A CA 1
ATOM 1082 C C . ARG A 1 145 ? 2.573 -16.974 16.109 1.00 95.06 145 ARG A C 1
ATOM 1084 O O . ARG A 1 145 ? 2.676 -18.133 15.729 1.00 95.06 145 ARG A O 1
ATOM 1091 N N . THR A 1 146 ? 1.744 -16.106 15.537 1.00 91.19 146 THR A N 1
ATOM 1092 C CA . THR A 1 146 ? 0.787 -16.507 14.494 1.00 91.19 146 THR A CA 1
ATOM 1093 C C . THR A 1 146 ? 1.352 -16.408 13.083 1.00 91.19 146 THR A C 1
ATOM 1095 O O . THR A 1 146 ? 0.789 -17.020 12.181 1.00 91.19 146 THR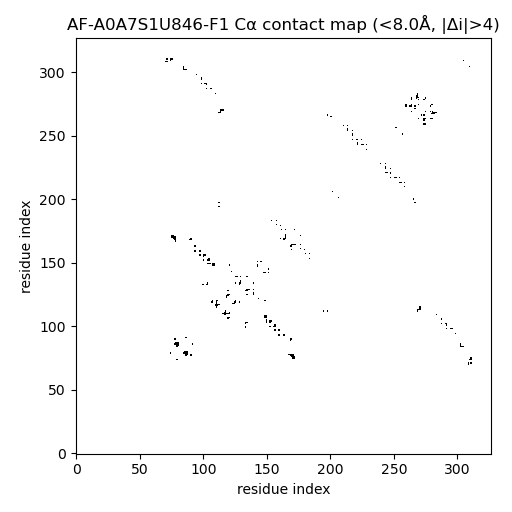 A O 1
ATOM 1098 N N . SER A 1 147 ? 2.442 -15.662 12.858 1.00 84.88 147 SER A N 1
ATOM 1099 C CA . SER A 1 147 ? 3.018 -15.339 11.532 1.00 84.88 147 SER A CA 1
ATOM 1100 C C . SER A 1 147 ? 2.062 -14.620 10.559 1.00 84.88 147 SER A C 1
ATOM 1102 O O . SER A 1 147 ? 2.449 -14.209 9.467 1.00 84.88 147 SER A O 1
ATOM 1104 N N . THR A 1 148 ? 0.806 -14.408 10.954 1.00 76.62 148 THR A N 1
ATOM 1105 C CA . THR A 1 148 ? -0.234 -13.755 10.161 1.00 76.62 148 THR A CA 1
ATOM 1106 C C . THR A 1 148 ? -0.294 -12.265 10.491 1.00 76.62 148 THR A C 1
ATOM 1108 O O . THR A 1 148 ? -1.218 -11.818 11.163 1.00 76.62 148 THR A O 1
ATOM 1111 N N . ASN A 1 149 ? 0.683 -11.495 10.004 1.00 88.75 149 ASN A N 1
ATOM 1112 C CA . ASN A 1 149 ? 0.908 -10.084 10.363 1.00 88.75 149 ASN A CA 1
ATOM 1113 C C . ASN A 1 149 ? -0.353 -9.196 10.280 1.00 88.75 149 ASN A C 1
ATOM 1115 O O . ASN A 1 149 ? -0.971 -8.877 11.292 1.00 88.75 149 ASN A O 1
ATOM 1119 N N . HIS A 1 150 ? -0.767 -8.790 9.076 1.00 95.44 150 HIS A N 1
ATOM 1120 C CA . HIS A 1 150 ? -1.892 -7.861 8.895 1.00 95.44 150 HIS A CA 1
ATOM 1121 C C . HIS A 1 150 ? -3.267 -8.546 9.006 1.00 95.44 150 HIS A C 1
ATOM 1123 O O . HIS A 1 150 ? -4.251 -7.907 9.383 1.00 95.44 150 HIS A O 1
ATOM 1129 N N . ASN A 1 151 ? -3.348 -9.851 8.721 1.00 95.62 151 ASN A N 1
ATOM 1130 C CA . ASN A 1 151 ? -4.597 -10.614 8.806 1.00 95.62 151 ASN A CA 1
ATOM 1131 C C . ASN A 1 151 ? -5.090 -10.764 10.255 1.00 95.62 151 ASN A C 1
ATOM 1133 O O . ASN A 1 151 ? -6.296 -10.675 10.486 1.00 95.62 151 ASN A O 1
ATOM 1137 N N . ALA A 1 152 ? -4.182 -10.924 11.229 1.00 96.12 152 ALA A N 1
ATOM 1138 C CA . ALA A 1 152 ? -4.549 -10.948 12.646 1.00 96.12 152 ALA A CA 1
ATOM 1139 C C . ALA A 1 152 ? -5.198 -9.624 13.074 1.00 96.12 152 ALA A C 1
ATOM 1141 O O . ALA A 1 152 ? -6.274 -9.629 13.669 1.00 96.12 152 ALA A O 1
ATOM 1142 N N . VAL A 1 153 ? -4.609 -8.490 12.674 1.00 96.94 153 VAL A N 1
ATOM 1143 C CA . VAL A 1 153 ? -5.149 -7.153 12.974 1.00 96.94 153 VAL A CA 1
ATOM 1144 C C . VAL A 1 153 ? -6.534 -6.953 12.358 1.00 96.94 153 VAL A C 1
ATOM 1146 O O . VAL A 1 153 ? -7.417 -6.387 12.999 1.00 96.94 153 VAL A O 1
ATOM 1149 N N . MET A 1 154 ? -6.772 -7.460 11.145 1.00 96.75 154 MET A N 1
ATOM 1150 C CA . MET A 1 154 ? -8.105 -7.428 10.532 1.00 96.75 154 MET A CA 1
ATOM 1151 C C . MET A 1 154 ? -9.133 -8.235 11.346 1.00 96.75 154 MET A C 1
ATOM 1153 O O . MET A 1 154 ? -10.281 -7.808 11.515 1.00 96.75 154 MET A O 1
ATOM 1157 N N . GLY A 1 155 ? -8.713 -9.378 11.894 1.00 96.75 155 GLY A N 1
ATOM 1158 C CA . GLY A 1 155 ? -9.499 -10.156 12.849 1.00 96.75 155 GLY A CA 1
ATOM 1159 C C . GLY A 1 155 ? -9.825 -9.353 14.108 1.00 96.75 155 GLY A C 1
ATOM 1160 O O . GLY A 1 155 ? -10.990 -9.272 14.490 1.00 96.75 155 GLY A O 1
ATOM 1161 N N . TRP A 1 156 ? -8.835 -8.678 14.698 1.00 97.62 156 TRP A N 1
ATOM 1162 C CA . TRP A 1 156 ? -9.031 -7.830 15.879 1.00 97.62 156 TRP A CA 1
ATOM 1163 C C . TRP A 1 156 ? -10.003 -6.678 15.620 1.00 97.62 156 TRP A C 1
ATOM 1165 O O . TRP A 1 156 ? -10.888 -6.444 16.435 1.00 97.62 156 TRP A O 1
ATOM 1175 N N . ILE A 1 157 ? -9.907 -6.010 14.464 1.00 97.44 157 ILE A N 1
ATOM 1176 C CA . ILE A 1 157 ? -10.859 -4.967 14.045 1.00 97.44 157 ILE A CA 1
ATOM 1177 C C . ILE A 1 157 ? -12.284 -5.528 13.982 1.00 97.44 157 ILE A C 1
ATOM 1179 O O . ILE A 1 157 ? -13.223 -4.909 14.483 1.00 97.44 157 ILE A O 1
ATOM 1183 N N . THR A 1 158 ? -12.447 -6.711 13.387 1.00 97.56 158 THR A N 1
ATOM 1184 C CA . THR A 1 158 ? -13.755 -7.365 13.244 1.00 97.56 158 THR A CA 1
ATOM 1185 C C . THR A 1 158 ? -14.348 -7.733 14.605 1.00 97.56 158 THR A C 1
ATOM 1187 O O . THR A 1 158 ? -15.525 -7.463 14.860 1.00 97.56 158 THR A O 1
ATOM 1190 N N . SER A 1 159 ? -13.531 -8.295 15.499 1.00 97.31 159 SER A N 1
ATOM 1191 C CA . SER A 1 159 ? -13.929 -8.634 16.866 1.00 97.31 159 SER A CA 1
ATOM 1192 C C . SER A 1 159 ? -14.266 -7.391 17.690 1.00 97.31 159 SER A C 1
ATOM 1194 O O . SER A 1 159 ? -15.294 -7.377 18.360 1.00 97.31 159 SER A O 1
ATOM 1196 N N . LEU A 1 160 ? -13.462 -6.326 17.593 1.00 97.19 160 LEU A N 1
ATOM 1197 C CA . LEU A 1 160 ? -13.682 -5.061 18.301 1.00 97.19 160 LEU A CA 1
ATOM 1198 C C . LEU A 1 160 ? -15.009 -4.411 17.891 1.00 97.19 160 LEU A C 1
ATOM 1200 O O . LEU A 1 160 ? -15.776 -3.978 18.747 1.00 97.19 160 LEU A O 1
ATOM 1204 N N . LEU A 1 161 ? -15.306 -4.375 16.589 1.00 96.06 161 LEU A N 1
ATOM 1205 C CA . LEU A 1 161 ? -16.567 -3.836 16.078 1.00 96.06 161 LEU A CA 1
ATOM 1206 C C . LEU A 1 161 ? -17.764 -4.700 16.491 1.00 96.06 161 LEU A C 1
ATOM 1208 O O . LEU A 1 161 ? -18.792 -4.163 16.894 1.00 96.06 161 LEU A O 1
ATOM 1212 N N . SER A 1 162 ? -17.625 -6.026 16.447 1.00 95.56 162 SER A N 1
ATOM 1213 C CA . SER A 1 162 ? -18.691 -6.948 16.863 1.00 95.56 162 SER A CA 1
ATOM 1214 C C . SER A 1 162 ? -18.994 -6.828 18.359 1.00 95.56 162 SER A C 1
ATOM 1216 O O . SER A 1 162 ? -20.161 -6.744 18.736 1.00 95.56 162 SER A O 1
ATOM 1218 N N . ALA A 1 163 ? -17.959 -6.739 19.201 1.00 96.19 163 ALA A N 1
ATOM 1219 C CA . ALA A 1 163 ? -18.103 -6.471 20.631 1.00 96.19 163 ALA A CA 1
ATOM 1220 C C . ALA A 1 163 ? -18.718 -5.085 20.883 1.00 96.19 163 ALA A C 1
ATOM 1222 O O . ALA A 1 163 ? -19.621 -4.945 21.699 1.00 96.19 163 ALA A O 1
ATOM 1223 N N . GLY A 1 164 ? -18.305 -4.065 20.123 1.00 94.88 164 GLY A N 1
ATOM 1224 C CA . GLY A 1 164 ? -18.888 -2.726 20.201 1.00 94.88 164 GLY A CA 1
ATOM 1225 C C . GLY A 1 164 ? -20.397 -2.707 19.935 1.00 94.88 164 GLY A C 1
ATOM 1226 O O . GLY A 1 164 ? -21.118 -1.995 20.632 1.00 94.88 164 GLY A O 1
ATOM 1227 N N . VAL A 1 165 ? -20.879 -3.501 18.973 1.00 94.06 165 VAL A N 1
ATOM 1228 C CA . VAL A 1 165 ? -22.320 -3.664 18.702 1.00 94.06 165 VAL A CA 1
ATOM 1229 C C . VAL A 1 165 ? -23.012 -4.443 19.823 1.00 94.06 165 VAL A C 1
ATOM 1231 O O . VAL A 1 165 ? -24.065 -4.016 20.292 1.00 94.06 165 VAL A O 1
ATOM 1234 N N . ALA A 1 166 ? -22.423 -5.554 20.278 1.00 93.50 166 ALA A N 1
ATOM 1235 C CA . ALA A 1 166 ? -22.994 -6.393 21.335 1.00 93.50 166 ALA A CA 1
ATOM 1236 C C . ALA A 1 166 ? -23.160 -5.639 22.667 1.00 93.50 166 ALA A C 1
ATOM 1238 O O . ALA A 1 166 ? -24.201 -5.749 23.309 1.00 93.50 166 ALA A O 1
ATOM 1239 N N . ASP A 1 167 ? -22.177 -4.812 23.034 1.00 94.31 167 ASP A N 1
ATOM 1240 C CA . ASP A 1 167 ? -22.188 -4.009 24.263 1.00 94.31 167 ASP A CA 1
ATOM 1241 C C . ASP A 1 167 ? -23.028 -2.721 24.135 1.00 94.31 167 ASP A C 1
ATOM 1243 O O . ASP A 1 167 ? -23.107 -1.924 25.070 1.00 94.31 167 ASP A O 1
ATOM 1247 N N . GLY A 1 168 ? -23.599 -2.445 22.957 1.00 90.38 168 GLY A N 1
ATOM 1248 C CA . GLY A 1 168 ? -24.371 -1.228 22.687 1.00 90.38 168 GLY A CA 1
ATOM 1249 C C . GLY A 1 168 ? -23.547 0.065 22.588 1.00 90.38 168 GLY A C 1
ATOM 1250 O O . GLY A 1 168 ? -24.131 1.151 22.510 1.00 90.38 168 GLY A O 1
ATOM 1251 N N . ARG A 1 169 ? -22.206 -0.024 22.553 1.00 90.19 169 ARG A N 1
ATOM 1252 C CA . ARG A 1 169 ? -21.300 1.115 22.279 1.00 90.19 169 ARG A CA 1
ATOM 1253 C C . ARG A 1 169 ? -21.494 1.633 20.853 1.00 90.19 169 ARG A C 1
ATOM 1255 O O . ARG A 1 169 ? -21.538 2.837 20.618 1.00 90.19 169 ARG A O 1
ATOM 1262 N N . ILE A 1 170 ? -21.673 0.707 19.914 1.00 90.94 170 ILE A N 1
ATOM 1263 C CA . ILE A 1 170 ? -22.158 0.972 18.565 1.00 90.94 170 ILE A CA 1
ATOM 1264 C C . ILE A 1 170 ? -23.647 0.645 18.565 1.00 90.94 170 ILE A C 1
ATOM 1266 O O . ILE A 1 170 ? -24.061 -0.509 18.612 1.00 90.94 170 ILE A O 1
ATOM 1270 N N . ARG A 1 171 ? -24.467 1.682 18.512 1.00 83.94 171 ARG A N 1
ATOM 1271 C CA . ARG A 1 171 ? -25.895 1.565 18.252 1.00 83.94 171 ARG A CA 1
ATOM 1272 C C . ARG A 1 171 ? -26.116 1.244 16.777 1.00 83.94 171 ARG A C 1
ATOM 1274 O O . ARG A 1 171 ? -25.327 1.613 15.914 1.00 83.94 171 ARG A O 1
ATOM 1281 N N . GLY A 1 172 ? -27.228 0.586 16.490 1.00 78.25 172 GLY A N 1
ATOM 1282 C CA . GLY A 1 172 ? -27.532 0.066 15.165 1.00 78.25 172 GLY A CA 1
ATOM 1283 C C . GLY A 1 172 ? -27.658 -1.440 15.248 1.00 78.25 172 GLY A C 1
ATOM 1284 O O . GLY A 1 172 ? -26.684 -2.125 15.527 1.00 78.25 172 GLY A O 1
ATOM 1285 N N . GLY A 1 173 ? -28.880 -1.941 15.069 1.00 87.00 173 GLY A N 1
ATOM 1286 C CA . GLY A 1 173 ? -29.166 -3.371 15.167 1.00 87.00 173 GLY A CA 1
ATOM 1287 C C . GLY A 1 173 ? -28.455 -4.201 14.090 1.00 87.00 173 GLY A C 1
ATOM 1288 O O . GLY A 1 173 ? -27.486 -3.774 13.463 1.00 87.00 173 GLY A O 1
ATOM 1289 N N . ALA A 1 174 ? -28.986 -5.389 13.805 1.00 90.75 174 ALA A N 1
ATOM 1290 C CA . ALA A 1 174 ? -28.372 -6.352 12.882 1.00 90.75 174 ALA A CA 1
ATOM 1291 C C . ALA A 1 174 ? -27.979 -5.775 11.501 1.00 90.75 174 ALA A C 1
ATOM 1293 O O . ALA A 1 174 ? -27.002 -6.214 10.895 1.00 90.75 174 ALA A O 1
ATOM 1294 N N . SER A 1 175 ? -28.696 -4.760 11.006 1.00 91.38 175 SER A N 1
ATOM 1295 C CA . SER A 1 175 ? -28.387 -4.098 9.733 1.00 91.38 175 SER A CA 1
ATOM 1296 C C . SER A 1 175 ? -27.022 -3.404 9.729 1.00 91.38 175 SER A C 1
ATOM 1298 O O . SER A 1 175 ? -26.282 -3.519 8.754 1.00 91.38 175 SER A O 1
ATOM 1300 N N . VAL A 1 176 ? -26.656 -2.722 10.816 1.00 90.25 176 VAL A N 1
ATOM 1301 C CA . VAL A 1 176 ? -25.367 -2.029 10.938 1.00 90.25 176 VAL A CA 1
ATOM 1302 C C . VAL A 1 176 ? -24.226 -3.030 11.005 1.00 90.25 176 VAL A C 1
ATOM 1304 O O . VAL A 1 176 ? -23.243 -2.881 10.281 1.00 90.25 176 VAL A O 1
ATOM 1307 N N . GLN A 1 177 ? -24.386 -4.089 11.799 1.00 93.75 177 GLN A N 1
ATOM 1308 C CA . GLN A 1 177 ? -23.404 -5.166 11.879 1.00 93.75 177 GLN A CA 1
ATOM 1309 C C . GLN A 1 177 ? -23.165 -5.805 10.503 1.00 93.75 177 GLN A C 1
ATOM 1311 O O . GLN A 1 177 ? -22.018 -5.991 10.099 1.00 93.75 177 GLN A O 1
ATOM 1316 N N . MET A 1 178 ? -24.231 -6.064 9.739 1.00 95.06 178 MET A N 1
ATOM 1317 C CA . MET A 1 178 ? -24.122 -6.618 8.388 1.00 95.06 178 MET A CA 1
ATOM 1318 C C . MET A 1 178 ? -23.379 -5.676 7.430 1.00 95.06 178 MET A C 1
ATOM 1320 O O . MET A 1 178 ? -22.538 -6.120 6.647 1.00 95.06 178 MET A O 1
ATOM 1324 N N . VAL A 1 179 ? -23.646 -4.366 7.497 1.00 95.06 179 VAL A N 1
ATOM 1325 C CA . VAL A 1 179 ? -22.926 -3.367 6.689 1.00 95.06 179 VAL A CA 1
ATOM 1326 C C . VAL A 1 179 ? -21.449 -3.308 7.080 1.00 95.06 179 VAL A C 1
ATOM 1328 O O . VAL A 1 179 ? -20.596 -3.295 6.193 1.00 95.06 179 VAL A O 1
ATOM 1331 N N . MET A 1 180 ? -21.125 -3.332 8.374 1.00 94.75 180 MET A N 1
ATOM 1332 C CA . MET A 1 180 ? -19.738 -3.345 8.848 1.00 94.75 180 MET A CA 1
ATOM 1333 C C . MET A 1 180 ? -18.987 -4.590 8.369 1.00 94.75 180 MET A C 1
ATOM 1335 O O . MET A 1 180 ? -17.912 -4.463 7.783 1.00 94.75 180 MET A O 1
ATOM 1339 N N . LEU A 1 181 ? -19.571 -5.781 8.529 1.00 95.81 181 LEU A N 1
ATOM 1340 C CA . LEU A 1 181 ? -18.986 -7.036 8.046 1.00 95.81 181 LEU A CA 1
ATOM 1341 C C . LEU A 1 181 ? -18.802 -7.034 6.524 1.00 95.81 181 LEU A C 1
ATOM 1343 O O . LEU A 1 181 ? -17.775 -7.487 6.012 1.00 95.81 181 LEU A O 1
ATOM 1347 N N . ARG A 1 182 ? -19.751 -6.458 5.781 1.00 97.38 182 ARG A N 1
ATOM 1348 C CA . ARG A 1 182 ? -19.614 -6.266 4.334 1.00 97.38 182 ARG A CA 1
ATOM 1349 C C . ARG A 1 182 ? -18.438 -5.351 3.980 1.00 97.38 182 ARG A C 1
ATOM 1351 O O . ARG A 1 182 ? -17.695 -5.657 3.058 1.00 97.38 182 ARG A O 1
ATOM 1358 N N . GLN A 1 183 ? -18.242 -4.245 4.695 1.00 96.25 183 GLN A N 1
ATOM 1359 C CA . GLN A 1 183 ? -17.117 -3.337 4.434 1.00 96.25 183 GLN A CA 1
ATOM 1360 C C . GLN A 1 183 ? -15.764 -3.955 4.815 1.00 96.25 183 GLN A C 1
ATOM 1362 O O . GLN A 1 183 ? -14.777 -3.762 4.114 1.00 96.25 183 GLN A O 1
ATOM 1367 N N . ILE A 1 184 ? -15.720 -4.752 5.883 1.00 96.31 184 ILE A N 1
ATOM 1368 C CA . ILE A 1 184 ? -14.547 -5.539 6.296 1.00 96.31 184 ILE A CA 1
ATOM 1369 C C . ILE A 1 184 ? -14.170 -6.569 5.225 1.00 96.31 184 ILE A C 1
ATOM 1371 O O . ILE A 1 184 ? -13.000 -6.698 4.870 1.00 96.31 184 ILE A O 1
ATOM 1375 N N . THR A 1 185 ? -15.154 -7.291 4.687 1.00 96.56 185 THR A N 1
ATOM 1376 C CA . THR A 1 185 ? -14.929 -8.286 3.626 1.00 96.56 185 THR A CA 1
ATOM 1377 C C . THR A 1 185 ? -14.545 -7.639 2.296 1.00 96.56 185 THR A C 1
ATOM 1379 O O . THR A 1 185 ? -13.672 -8.157 1.605 1.00 96.56 185 THR A O 1
ATOM 1382 N N . GLU A 1 186 ? -15.113 -6.477 1.966 1.00 97.12 186 GLU A N 1
ATOM 1383 C CA . GLU A 1 186 ? -14.703 -5.665 0.816 1.00 97.12 186 GLU A CA 1
ATOM 1384 C C . GLU A 1 186 ? -13.264 -5.151 0.972 1.00 97.12 186 GLU A C 1
ATOM 1386 O O . GLU A 1 186 ? -12.455 -5.293 0.054 1.00 97.12 186 GLU A O 1
ATOM 1391 N N . LEU A 1 187 ? -12.895 -4.648 2.157 1.00 95.31 187 LEU A N 1
ATOM 1392 C CA . LEU A 1 187 ? -11.513 -4.276 2.459 1.00 95.31 187 LEU A CA 1
ATOM 1393 C C . LEU A 1 187 ? -10.578 -5.479 2.283 1.00 95.31 187 LEU A C 1
ATOM 1395 O O . LEU A 1 187 ? -9.544 -5.353 1.633 1.00 95.31 187 LEU A O 1
ATOM 1399 N N . ARG A 1 188 ? -10.978 -6.659 2.772 1.00 95.94 188 ARG A N 1
ATOM 1400 C CA . ARG A 1 188 ? -10.227 -7.903 2.575 1.00 95.94 188 ARG A CA 1
ATOM 1401 C C . ARG A 1 188 ? -10.020 -8.272 1.118 1.00 95.94 188 ARG A C 1
ATOM 1403 O O . ARG A 1 188 ? -8.898 -8.590 0.734 1.00 95.94 188 ARG A O 1
ATOM 1410 N N . ALA A 1 189 ? -11.075 -8.215 0.318 1.00 96.25 189 ALA A N 1
ATOM 1411 C CA . ALA A 1 189 ? -10.971 -8.479 -1.107 1.00 96.25 189 ALA A CA 1
ATOM 1412 C C . ALA A 1 189 ? -10.010 -7.485 -1.780 1.00 96.25 189 ALA A C 1
ATO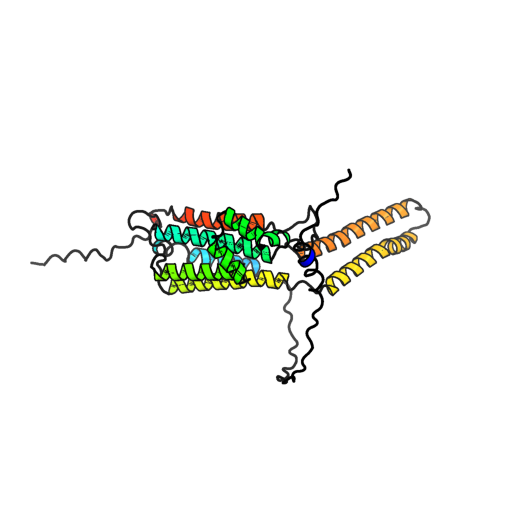M 1414 O O . ALA A 1 189 ? -9.115 -7.896 -2.508 1.00 96.25 189 ALA A O 1
ATOM 1415 N N . THR A 1 190 ? -10.138 -6.188 -1.488 1.00 95.44 190 THR A N 1
ATOM 1416 C CA . THR A 1 190 ? -9.296 -5.156 -2.116 1.00 95.44 190 THR A CA 1
ATOM 1417 C C . THR A 1 190 ? -7.814 -5.294 -1.771 1.00 95.44 190 THR A C 1
ATOM 1419 O O . THR A 1 190 ? -6.988 -5.251 -2.680 1.00 95.44 190 THR A O 1
ATOM 1422 N N . TYR A 1 191 ? -7.432 -5.522 -0.510 1.00 94.88 191 TYR A N 1
ATOM 1423 C CA . TYR A 1 191 ? -6.004 -5.672 -0.198 1.00 94.88 191 TYR A CA 1
ATOM 1424 C C . TYR A 1 191 ? -5.425 -6.996 -0.717 1.00 94.88 191 TYR A C 1
ATOM 1426 O O . TYR A 1 191 ? -4.257 -7.034 -1.099 1.00 94.88 191 TYR A O 1
ATOM 1434 N N . ALA A 1 192 ? -6.235 -8.061 -0.785 1.00 93.81 192 ALA A N 1
ATOM 1435 C CA . ALA A 1 192 ? -5.821 -9.322 -1.395 1.00 93.81 192 ALA A CA 1
ATOM 1436 C C . ALA A 1 192 ? -5.534 -9.140 -2.890 1.00 93.81 192 ALA A C 1
ATOM 1438 O O . ALA A 1 192 ? -4.481 -9.563 -3.351 1.00 93.81 192 ALA A O 1
ATOM 1439 N N . THR A 1 193 ? -6.385 -8.399 -3.616 1.00 95.56 193 THR A N 1
ATOM 1440 C CA . THR A 1 193 ? -6.133 -8.116 -5.040 1.00 95.56 193 THR A CA 1
ATOM 1441 C C . THR A 1 193 ? -4.820 -7.378 -5.272 1.00 95.56 193 THR A C 1
ATOM 1443 O O . THR A 1 193 ? -4.154 -7.642 -6.259 1.00 95.56 193 THR A O 1
ATOM 1446 N N . VAL A 1 194 ? -4.391 -6.499 -4.360 1.00 94.00 194 VAL A N 1
ATOM 1447 C CA . VAL A 1 194 ? -3.089 -5.826 -4.495 1.00 94.00 194 VAL A CA 1
ATOM 1448 C C . VAL A 1 194 ? -1.945 -6.835 -4.400 1.00 94.00 194 VAL A C 1
ATOM 1450 O O . VAL A 1 194 ? -1.030 -6.788 -5.216 1.00 94.00 194 VAL A O 1
ATOM 1453 N N . ALA A 1 195 ? -1.996 -7.755 -3.434 1.00 91.56 195 ALA A N 1
ATOM 1454 C CA . ALA A 1 195 ? -0.988 -8.804 -3.306 1.00 91.56 195 ALA A CA 1
ATOM 1455 C C . ALA A 1 195 ? -1.008 -9.762 -4.508 1.00 91.56 195 ALA A C 1
ATOM 1457 O O . ALA A 1 195 ? 0.054 -10.119 -5.008 1.00 91.56 195 ALA A O 1
ATOM 1458 N N . ASP A 1 196 ? -2.194 -10.122 -5.003 1.00 92.81 196 ASP A N 1
ATOM 1459 C CA . ASP A 1 196 ? -2.357 -11.010 -6.156 1.00 92.81 196 ASP A CA 1
ATOM 1460 C C . ASP A 1 196 ? -1.856 -10.366 -7.454 1.00 92.81 196 ASP A C 1
ATOM 1462 O O . ASP A 1 196 ? -1.150 -11.017 -8.215 1.00 92.81 196 ASP A O 1
ATOM 1466 N N . GLU A 1 197 ? -2.142 -9.084 -7.698 1.00 91.38 197 GLU A N 1
ATOM 1467 C CA . GLU A 1 197 ? -1.617 -8.338 -8.854 1.00 91.38 197 GLU A CA 1
ATOM 1468 C C . GLU A 1 197 ? -0.088 -8.191 -8.776 1.00 91.38 197 GLU A C 1
ATOM 1470 O O . GLU A 1 197 ? 0.609 -8.254 -9.788 1.00 91.38 197 GLU A O 1
ATOM 1475 N N . LEU A 1 198 ? 0.461 -8.054 -7.564 1.00 89.31 198 LEU A N 1
ATOM 1476 C CA . LEU A 1 198 ? 1.908 -8.020 -7.346 1.00 89.31 198 LEU A CA 1
ATOM 1477 C C . LEU A 1 198 ? 2.579 -9.384 -7.422 1.00 89.31 198 LEU A C 1
ATOM 1479 O O . LEU A 1 198 ? 3.772 -9.423 -7.701 1.00 89.31 198 LEU A O 1
ATOM 1483 N N . ALA A 1 199 ? 1.869 -10.472 -7.130 1.00 87.50 199 ALA A N 1
ATOM 1484 C CA . ALA A 1 199 ? 2.363 -11.840 -7.270 1.00 87.50 199 ALA A CA 1
ATOM 1485 C C . ALA A 1 199 ? 2.221 -12.327 -8.717 1.00 87.50 199 ALA A C 1
ATOM 1487 O O . ALA A 1 199 ? 3.098 -13.017 -9.233 1.00 87.50 199 ALA A O 1
ATOM 1488 N N . GLY A 1 200 ? 1.160 -11.892 -9.397 1.00 85.38 200 GLY A N 1
ATOM 1489 C CA . GLY A 1 200 ? 0.883 -12.081 -10.816 1.00 85.38 200 GLY A CA 1
ATOM 1490 C C . GLY A 1 200 ? 1.782 -11.252 -11.730 1.00 85.38 200 GLY A C 1
ATOM 1491 O O . GLY A 1 200 ? 1.355 -10.880 -12.825 1.00 85.38 200 GLY A O 1
ATOM 1492 N N . ARG A 1 201 ? 3.027 -10.963 -11.310 1.00 79.31 201 ARG A N 1
ATOM 1493 C CA . ARG A 1 201 ? 4.024 -10.327 -12.181 1.00 79.31 201 ARG A CA 1
ATOM 1494 C C . ARG A 1 201 ? 4.133 -11.147 -13.458 1.00 79.31 201 ARG A C 1
ATOM 1496 O O . ARG A 1 201 ? 4.080 -12.380 -13.423 1.00 79.31 201 ARG A O 1
ATOM 1503 N N . MET A 1 202 ? 4.311 -10.454 -14.584 1.00 79.12 202 MET A N 1
ATOM 1504 C CA . MET A 1 202 ? 4.577 -11.119 -15.857 1.00 79.12 202 MET A CA 1
ATOM 1505 C C . MET A 1 202 ? 5.684 -12.164 -15.665 1.00 79.12 202 MET A C 1
ATOM 1507 O O . MET A 1 202 ? 6.665 -11.870 -14.974 1.00 79.12 202 MET A O 1
ATOM 1511 N N . PRO A 1 203 ? 5.549 -13.367 -16.258 1.00 83.44 203 PRO A N 1
ATOM 1512 C CA . PRO A 1 203 ? 6.566 -14.398 -16.140 1.00 83.44 203 PRO A CA 1
ATOM 1513 C C . PRO A 1 203 ? 7.943 -13.818 -16.457 1.00 83.44 203 PRO A C 1
ATOM 1515 O O . PRO A 1 203 ? 8.107 -13.141 -17.471 1.00 83.44 203 PRO A O 1
ATOM 1518 N N . LEU A 1 204 ? 8.930 -14.101 -15.608 1.00 82.00 204 LEU A N 1
ATOM 1519 C CA . LEU A 1 204 ? 10.295 -13.570 -15.715 1.00 82.00 204 LEU A CA 1
ATOM 1520 C C . LEU A 1 204 ? 10.907 -13.773 -17.115 1.00 82.00 204 LEU A C 1
ATOM 1522 O O . LEU A 1 204 ? 11.642 -12.928 -17.615 1.00 82.00 204 LEU A O 1
ATOM 1526 N N . ALA A 1 205 ? 10.538 -14.858 -17.798 1.00 87.69 205 ALA A N 1
ATOM 1527 C CA . ALA A 1 205 ? 10.955 -15.108 -19.174 1.00 87.69 205 ALA A CA 1
ATOM 1528 C C . ALA A 1 205 ? 10.497 -14.016 -20.162 1.00 87.69 205 ALA A C 1
ATOM 1530 O O . ALA A 1 205 ? 11.240 -13.677 -21.078 1.00 87.69 205 ALA A O 1
ATOM 1531 N N . TYR A 1 206 ? 9.301 -13.448 -19.983 1.00 89.69 206 TYR A N 1
ATOM 1532 C CA . TYR A 1 206 ? 8.771 -12.409 -20.866 1.00 89.69 206 TYR A CA 1
ATOM 1533 C C . TYR A 1 206 ? 9.540 -11.095 -20.720 1.00 89.69 206 TYR A C 1
ATOM 1535 O O . TYR A 1 206 ? 9.939 -10.502 -21.721 1.00 89.69 206 TYR A O 1
ATOM 1543 N N . THR A 1 207 ? 9.802 -10.657 -19.486 1.00 89.31 207 THR A N 1
ATOM 1544 C CA . THR A 1 207 ? 10.559 -9.419 -19.244 1.00 89.31 207 THR A CA 1
ATOM 1545 C C . THR A 1 207 ? 11.994 -9.543 -19.755 1.00 89.31 207 THR A C 1
ATOM 1547 O O . THR A 1 207 ? 12.505 -8.609 -20.370 1.00 89.31 207 THR A O 1
ATOM 1550 N N . HIS A 1 208 ? 12.613 -10.716 -19.592 1.00 90.75 208 HIS A N 1
ATOM 1551 C CA . HIS A 1 208 ? 13.941 -11.004 -20.135 1.00 90.75 208 HIS A CA 1
ATOM 1552 C C . HIS A 1 208 ? 13.947 -11.030 -21.667 1.00 90.75 208 HIS A C 1
ATOM 1554 O O . HIS A 1 208 ? 14.862 -10.490 -22.282 1.00 90.75 208 HIS A O 1
ATOM 1560 N N . LEU A 1 209 ? 12.924 -11.613 -22.298 1.00 93.44 209 LEU A N 1
ATOM 1561 C CA . LEU A 1 209 ? 12.818 -11.650 -23.755 1.00 93.44 209 LEU A CA 1
ATOM 1562 C C . LEU A 1 209 ? 12.694 -10.243 -24.347 1.00 93.44 209 LEU A C 1
ATOM 1564 O O . LEU A 1 209 ? 13.396 -9.925 -25.303 1.00 93.44 209 LEU A O 1
ATOM 1568 N N . VAL A 1 210 ? 11.837 -9.392 -23.775 1.00 93.44 210 VAL A N 1
ATOM 1569 C CA . VAL A 1 210 ? 11.679 -8.002 -24.235 1.00 93.44 210 VAL A CA 1
ATOM 1570 C C . VAL A 1 210 ? 12.970 -7.207 -24.022 1.00 93.44 210 VAL A C 1
ATOM 1572 O O . VAL A 1 210 ? 13.361 -6.454 -24.909 1.00 93.44 210 VAL A O 1
ATOM 1575 N N . GLN A 1 211 ? 13.662 -7.415 -22.897 1.00 94.06 211 GLN A N 1
ATOM 1576 C CA . GLN A 1 211 ? 14.969 -6.807 -22.635 1.00 94.06 211 GLN A CA 1
ATOM 1577 C C . GLN A 1 211 ? 15.992 -7.192 -23.710 1.00 94.06 211 GLN A C 1
ATOM 1579 O O . GLN A 1 211 ? 16.557 -6.312 -24.349 1.00 94.06 211 GLN A O 1
ATOM 1584 N N . VAL A 1 212 ? 16.171 -8.491 -23.973 1.00 95.69 212 VAL A N 1
ATOM 1585 C CA . VAL A 1 212 ? 17.109 -8.979 -24.999 1.00 95.69 212 VAL A CA 1
ATOM 1586 C C . VAL A 1 212 ? 16.741 -8.454 -26.386 1.00 95.69 212 VAL A C 1
ATOM 1588 O O . VAL A 1 212 ? 17.628 -8.115 -27.164 1.00 95.69 212 VAL A O 1
ATOM 1591 N N . LEU A 1 213 ? 15.447 -8.354 -26.703 1.00 95.56 213 LEU A N 1
ATOM 1592 C CA . LEU A 1 213 ? 14.980 -7.821 -27.981 1.00 95.56 213 LEU A CA 1
ATOM 1593 C C . LEU A 1 213 ? 15.350 -6.343 -28.149 1.00 95.56 213 LEU A C 1
ATOM 1595 O O . LEU A 1 213 ? 15.861 -5.965 -29.202 1.00 95.56 213 LEU A O 1
ATOM 1599 N N . VAL A 1 214 ? 15.117 -5.518 -27.124 1.00 95.94 214 VAL A N 1
ATOM 1600 C CA . VAL A 1 214 ? 15.477 -4.093 -27.152 1.00 95.94 214 VAL A CA 1
ATOM 1601 C C . VAL A 1 214 ? 16.994 -3.916 -27.184 1.00 95.94 214 VAL A C 1
ATOM 1603 O O . VAL A 1 214 ? 17.489 -3.133 -27.992 1.00 95.94 214 VAL A O 1
ATOM 1606 N N . ASP A 1 215 ? 17.736 -4.680 -26.384 1.00 95.00 215 ASP A N 1
ATOM 1607 C CA . ASP A 1 215 ? 19.198 -4.615 -26.348 1.00 95.00 215 ASP A CA 1
ATOM 1608 C C . ASP A 1 215 ? 19.798 -5.006 -27.705 1.00 95.00 215 ASP A C 1
ATOM 1610 O O . ASP A 1 215 ? 20.649 -4.295 -28.240 1.00 95.00 215 ASP A O 1
ATOM 1614 N N . LEU A 1 216 ? 19.305 -6.086 -28.322 1.00 96.62 216 LEU A N 1
ATOM 1615 C CA . LEU A 1 216 ? 19.741 -6.510 -29.653 1.00 96.62 216 LEU A CA 1
ATOM 1616 C C . LEU A 1 216 ? 19.390 -5.468 -30.720 1.00 96.62 216 LEU A C 1
ATOM 1618 O O . LEU A 1 216 ? 20.214 -5.179 -31.588 1.00 96.62 216 LEU A O 1
ATOM 1622 N N . PHE A 1 217 ? 18.192 -4.882 -30.653 1.00 94.88 217 PHE A N 1
ATOM 1623 C CA . PHE A 1 217 ? 17.779 -3.815 -31.561 1.00 94.88 217 PHE A CA 1
ATOM 1624 C C . PHE A 1 217 ? 18.717 -2.604 -31.459 1.00 94.88 217 PHE A C 1
ATOM 1626 O O . PHE A 1 217 ? 19.217 -2.120 -32.477 1.00 94.88 217 PHE A O 1
ATOM 1633 N N . VAL A 1 218 ? 19.021 -2.151 -30.242 1.00 93.81 218 VAL A N 1
ATOM 1634 C CA . VAL A 1 218 ? 19.932 -1.025 -29.992 1.00 93.81 218 VAL A CA 1
ATOM 1635 C C . VAL A 1 218 ? 21.357 -1.340 -30.465 1.00 93.81 218 VAL A C 1
ATOM 1637 O O . VAL A 1 218 ? 21.986 -0.492 -31.096 1.00 93.81 218 VAL A O 1
ATOM 1640 N N . ILE A 1 219 ? 21.850 -2.563 -30.246 1.00 94.69 219 ILE A N 1
ATOM 1641 C CA . ILE A 1 219 ? 23.177 -3.007 -30.712 1.00 94.69 219 ILE A CA 1
ATOM 1642 C C . ILE A 1 219 ? 23.260 -3.044 -32.246 1.00 94.69 219 ILE A C 1
ATOM 1644 O O . ILE A 1 219 ? 24.286 -2.673 -32.816 1.00 94.69 219 ILE A O 1
ATOM 1648 N N . MET A 1 220 ? 22.190 -3.462 -32.929 1.00 95.19 220 MET A N 1
ATOM 1649 C CA . MET A 1 220 ? 22.154 -3.554 -34.396 1.00 95.19 220 MET A CA 1
ATOM 1650 C C . MET A 1 220 ? 21.877 -2.212 -35.090 1.00 95.19 220 MET A C 1
ATOM 1652 O O . MET A 1 220 ? 22.236 -2.032 -36.254 1.00 95.19 220 MET A O 1
ATOM 1656 N N . THR A 1 221 ? 21.283 -1.250 -34.382 1.00 94.06 221 THR A N 1
ATOM 1657 C CA . THR A 1 221 ? 20.947 0.093 -34.886 1.00 94.06 221 THR A CA 1
ATOM 1658 C C . THR A 1 221 ? 22.121 0.819 -35.575 1.00 94.06 221 THR A C 1
ATOM 1660 O O . THR A 1 221 ? 21.938 1.246 -36.716 1.00 94.06 221 THR A O 1
ATOM 1663 N N . PRO A 1 222 ? 23.335 0.941 -34.996 1.00 91.81 222 PRO A N 1
ATOM 1664 C CA . PRO A 1 222 ? 24.442 1.629 -35.668 1.00 91.81 222 PRO A CA 1
ATOM 1665 C C . PRO A 1 222 ? 24.859 0.947 -36.982 1.00 91.81 222 PRO A C 1
ATOM 1667 O O . PRO A 1 222 ? 25.164 1.628 -37.962 1.00 91.81 222 PRO A O 1
ATOM 1670 N N . LEU A 1 223 ? 24.819 -0.388 -37.046 1.00 91.38 223 LEU A N 1
ATOM 1671 C CA . LEU A 1 223 ? 25.125 -1.136 -38.270 1.00 91.38 223 LEU A CA 1
ATOM 1672 C C . LEU A 1 223 ? 24.062 -0.896 -39.349 1.00 91.38 223 LEU A C 1
ATOM 1674 O O . LEU A 1 223 ? 24.404 -0.649 -40.503 1.00 91.38 223 LEU A O 1
ATOM 1678 N N . ALA A 1 224 ? 22.782 -0.877 -38.973 1.00 92.19 224 ALA A N 1
ATOM 1679 C CA . ALA A 1 224 ? 21.698 -0.573 -39.901 1.00 92.19 224 ALA A CA 1
ATOM 1680 C C . ALA A 1 224 ? 21.803 0.861 -40.455 1.00 92.19 224 ALA A C 1
ATOM 1682 O O . ALA A 1 224 ? 21.781 1.053 -41.672 1.00 92.19 224 ALA A O 1
ATOM 1683 N N . LEU A 1 225 ? 22.005 1.865 -39.589 1.00 89.62 225 LEU A N 1
ATOM 1684 C CA . LEU A 1 225 ? 22.090 3.268 -40.013 1.00 89.62 225 LEU A CA 1
ATOM 1685 C C . LEU A 1 225 ? 23.295 3.540 -40.922 1.00 89.62 225 LEU A C 1
ATOM 1687 O O . LEU A 1 225 ? 23.177 4.331 -41.857 1.00 89.62 225 LEU A O 1
ATOM 1691 N N . THR A 1 226 ? 24.443 2.894 -40.685 1.00 87.88 226 THR A N 1
ATOM 1692 C CA . THR A 1 226 ? 25.617 3.074 -41.561 1.00 87.88 226 THR A CA 1
ATOM 1693 C C . THR A 1 226 ? 25.361 2.605 -42.993 1.00 87.88 226 THR A C 1
ATOM 1695 O O . THR A 1 226 ? 25.851 3.250 -43.921 1.00 87.88 226 THR A O 1
ATOM 1698 N N . SER A 1 227 ? 24.565 1.547 -43.190 1.00 86.06 227 SER A N 1
ATOM 1699 C CA . SER A 1 227 ? 24.241 1.021 -44.523 1.00 86.06 227 SER A CA 1
ATOM 1700 C C . SER A 1 227 ? 23.302 1.931 -45.326 1.00 86.06 227 SER A C 1
ATOM 1702 O O . SER A 1 227 ? 23.561 2.197 -46.497 1.00 86.06 227 SER A O 1
ATOM 1704 N N . GLU A 1 228 ? 22.279 2.500 -44.688 1.00 85.06 228 GLU A N 1
ATOM 1705 C CA . GLU A 1 228 ? 21.330 3.424 -45.329 1.00 85.06 228 GLU A CA 1
ATOM 1706 C C . GLU A 1 228 ? 21.989 4.765 -45.666 1.00 85.06 228 GLU A C 1
ATOM 1708 O O . GLU A 1 228 ? 21.863 5.304 -46.768 1.00 85.06 228 GLU A O 1
ATOM 1713 N N . LEU A 1 229 ? 22.791 5.294 -44.736 1.00 78.00 229 LEU A N 1
ATOM 1714 C CA . LEU A 1 229 ? 23.522 6.533 -44.970 1.00 78.00 229 LEU A CA 1
ATOM 1715 C C . LEU A 1 229 ? 24.598 6.369 -46.038 1.00 78.00 229 LEU A C 1
ATOM 1717 O O . LEU A 1 229 ? 24.928 7.384 -46.650 1.00 78.00 229 LEU A O 1
ATOM 1721 N N . ALA A 1 230 ? 25.098 5.149 -46.306 1.00 76.69 230 ALA A N 1
ATOM 1722 C CA . ALA A 1 230 ? 26.056 4.844 -47.375 1.00 76.69 230 ALA A CA 1
ATOM 1723 C C . ALA A 1 230 ? 25.510 5.156 -48.786 1.00 76.69 230 ALA A C 1
ATOM 1725 O O . ALA A 1 230 ? 26.292 5.521 -49.670 1.00 76.69 230 ALA A O 1
ATOM 1726 N N . PHE A 1 231 ? 24.188 5.128 -48.971 1.00 73.81 231 PHE A N 1
ATOM 1727 C CA . PHE A 1 231 ? 23.527 5.431 -50.243 1.00 73.81 231 PHE A CA 1
ATOM 1728 C C . PHE A 1 231 ? 23.488 6.936 -50.580 1.00 73.81 231 PHE A C 1
ATOM 1730 O O . PHE A 1 231 ? 23.579 7.311 -51.745 1.00 73.81 231 PHE A O 1
ATOM 1737 N N . LEU A 1 232 ? 23.457 7.824 -49.576 1.00 72.94 232 LEU A N 1
ATOM 1738 C CA . LEU A 1 232 ? 23.310 9.288 -49.732 1.00 72.94 232 LEU A CA 1
ATOM 1739 C C . LEU A 1 232 ? 24.539 10.050 -50.299 1.00 72.94 232 LEU A C 1
ATOM 1741 O O . LEU A 1 232 ? 24.620 11.273 -50.198 1.00 72.94 232 LEU A O 1
ATOM 1745 N N . GLY A 1 233 ? 25.478 9.353 -50.945 1.00 64.50 233 GLY A N 1
ATOM 1746 C CA . GLY A 1 233 ? 26.599 9.951 -51.682 1.00 64.50 233 GLY A CA 1
ATOM 1747 C C . GLY A 1 233 ? 27.905 10.107 -50.887 1.00 64.50 233 GLY A C 1
ATOM 1748 O O . GLY A 1 233 ? 27.925 10.349 -49.681 1.00 64.50 233 GLY A O 1
ATOM 1749 N N . SER A 1 234 ? 29.036 9.972 -51.586 1.00 73.81 234 SER A N 1
ATOM 1750 C CA . SER A 1 234 ? 30.404 9.962 -51.033 1.00 73.81 234 SER A CA 1
ATOM 1751 C C . SER A 1 234 ? 30.883 11.296 -50.446 1.00 73.81 234 SER A C 1
ATOM 1753 O O . SER A 1 234 ? 31.865 11.322 -49.709 1.00 73.81 234 SER A O 1
ATOM 1755 N N . ASN A 1 235 ? 30.206 12.404 -50.751 1.00 78.00 235 ASN A N 1
ATOM 1756 C CA . ASN A 1 235 ? 30.736 13.753 -50.523 1.00 78.00 235 ASN A CA 1
ATOM 1757 C C . ASN A 1 235 ? 30.528 14.287 -49.092 1.00 78.00 235 ASN A C 1
ATOM 1759 O O . ASN A 1 235 ? 31.089 15.318 -48.738 1.00 78.00 235 ASN A O 1
ATOM 1763 N N . PHE A 1 236 ? 29.771 13.582 -48.244 1.00 76.31 236 PHE A N 1
ATOM 1764 C CA . PHE A 1 236 ? 29.448 14.000 -46.870 1.00 76.31 236 PHE A CA 1
ATOM 1765 C C . PHE A 1 236 ? 30.207 13.209 -45.788 1.00 76.31 236 PHE A C 1
ATOM 1767 O O . PHE A 1 236 ? 29.671 12.949 -44.712 1.00 76.31 236 PHE A O 1
ATOM 1774 N N . GLY A 1 237 ? 31.456 12.816 -46.062 1.00 75.31 237 GLY A N 1
ATOM 1775 C CA . GLY A 1 237 ? 32.275 11.928 -45.219 1.00 75.31 237 GLY A CA 1
ATOM 1776 C C . GLY A 1 237 ? 32.143 12.126 -43.694 1.00 75.31 237 GLY A C 1
ATOM 1777 O O . GLY A 1 237 ? 31.671 11.209 -43.022 1.00 75.31 237 GLY A O 1
ATOM 1778 N N . PRO A 1 238 ? 32.499 13.297 -43.128 1.00 81.50 238 PRO A N 1
ATOM 1779 C CA . PRO A 1 238 ? 32.464 13.507 -41.677 1.00 81.50 238 PRO A CA 1
ATOM 1780 C C . PRO A 1 238 ? 31.050 13.734 -41.121 1.00 81.50 238 PRO A C 1
ATOM 1782 O O . PRO A 1 238 ? 30.744 13.287 -40.018 1.00 81.50 238 PRO A O 1
ATOM 1785 N N . LEU A 1 239 ? 30.161 14.382 -41.883 1.00 84.25 239 LEU A N 1
ATOM 1786 C CA . LEU A 1 239 ? 28.796 14.677 -41.431 1.00 84.25 239 LEU A CA 1
ATOM 1787 C C . LEU A 1 239 ? 27.960 13.400 -41.251 1.00 84.25 239 LEU A C 1
ATOM 1789 O O . LEU A 1 239 ? 27.155 13.325 -40.326 1.00 84.25 239 LEU A O 1
ATOM 1793 N N . ARG A 1 240 ? 28.198 12.365 -42.068 1.00 83.31 240 ARG A N 1
ATOM 1794 C CA . ARG A 1 240 ? 27.520 11.059 -41.965 1.00 83.31 240 ARG A CA 1
ATOM 1795 C C . ARG A 1 240 ? 27.717 10.393 -40.610 1.00 83.31 240 ARG A C 1
ATOM 1797 O O . ARG A 1 240 ? 26.745 9.945 -40.012 1.00 83.31 240 ARG A O 1
ATOM 1804 N N . MET A 1 241 ? 28.956 10.355 -40.116 1.00 84.62 241 MET A N 1
ATOM 1805 C CA . MET A 1 241 ? 29.264 9.731 -38.826 1.00 84.62 241 MET A CA 1
ATOM 1806 C C . MET A 1 241 ? 28.547 10.449 -37.684 1.00 84.62 241 MET A C 1
ATOM 1808 O O . MET A 1 241 ? 27.957 9.799 -36.824 1.00 84.62 241 MET A O 1
ATOM 1812 N N . THR A 1 242 ? 28.517 11.783 -37.720 1.00 89.00 242 THR A N 1
ATOM 1813 C CA . THR A 1 242 ? 27.794 12.583 -36.727 1.00 89.00 242 THR A CA 1
ATOM 1814 C C . THR A 1 242 ? 26.299 12.264 -36.731 1.00 89.00 242 THR A C 1
ATOM 1816 O O . THR A 1 242 ? 25.733 12.022 -35.667 1.00 89.00 242 THR A O 1
ATOM 1819 N N . PHE A 1 243 ? 25.658 12.188 -37.903 1.00 89.12 243 PHE A N 1
ATOM 1820 C CA . PHE A 1 243 ? 24.235 11.840 -37.990 1.00 89.12 243 PHE A CA 1
ATOM 1821 C C . PHE A 1 243 ? 23.941 10.415 -37.516 1.00 89.12 243 PHE A C 1
ATOM 1823 O O . PHE A 1 243 ? 22.958 10.218 -36.804 1.00 89.12 243 PHE A O 1
ATOM 1830 N N . THR A 1 244 ? 24.794 9.436 -37.832 1.00 90.50 244 THR A N 1
ATOM 1831 C CA . THR A 1 244 ? 24.644 8.059 -37.333 1.00 90.50 244 THR A CA 1
ATOM 1832 C C . THR A 1 244 ? 24.734 8.001 -35.812 1.00 90.50 244 THR A C 1
ATOM 1834 O O . THR A 1 244 ? 23.899 7.360 -35.173 1.00 90.50 244 THR A O 1
ATOM 1837 N N . VAL A 1 245 ? 25.725 8.674 -35.219 1.00 92.25 245 VAL A N 1
ATOM 1838 C CA . VAL A 1 245 ? 25.916 8.696 -33.762 1.00 92.25 245 VAL A CA 1
ATOM 1839 C C . VAL A 1 245 ? 24.729 9.368 -33.079 1.00 92.25 245 VAL A C 1
ATOM 1841 O O . VAL A 1 245 ? 24.174 8.806 -32.137 1.00 92.25 245 VAL A O 1
ATOM 1844 N N . VAL A 1 246 ? 24.290 10.526 -33.580 1.00 94.62 246 VAL A N 1
ATOM 1845 C CA . VAL A 1 246 ? 23.132 11.245 -33.030 1.00 94.62 246 VAL A CA 1
ATOM 1846 C C . VAL A 1 246 ? 21.849 10.426 -33.187 1.00 94.62 246 VAL A C 1
ATOM 1848 O O . VAL A 1 246 ? 21.103 10.279 -32.224 1.00 94.62 246 VAL A O 1
ATOM 1851 N N . GLY A 1 247 ? 21.603 9.843 -34.362 1.00 92.38 247 GLY A N 1
ATOM 1852 C CA . GLY A 1 247 ? 20.425 9.012 -34.618 1.00 92.38 247 GLY A CA 1
ATOM 1853 C C . GLY A 1 247 ? 20.384 7.769 -33.731 1.00 92.38 247 GLY A C 1
ATOM 1854 O O . GLY A 1 247 ? 19.354 7.479 -33.123 1.00 92.38 247 GLY A O 1
ATOM 1855 N N . THR A 1 248 ? 21.522 7.087 -33.581 1.00 94.44 248 THR A N 1
ATOM 1856 C CA . THR A 1 248 ? 21.653 5.942 -32.669 1.00 94.44 248 THR A CA 1
ATOM 1857 C C . THR A 1 248 ? 21.410 6.376 -31.226 1.00 94.44 248 THR A C 1
ATOM 1859 O O . THR A 1 248 ? 20.637 5.732 -30.530 1.00 94.44 248 THR A O 1
ATOM 1862 N N . ALA A 1 249 ? 21.985 7.497 -30.781 1.00 95.50 249 ALA A N 1
ATOM 1863 C CA . ALA A 1 249 ? 21.778 8.008 -29.427 1.00 95.50 249 ALA A CA 1
ATOM 1864 C C . ALA A 1 249 ? 20.300 8.330 -29.136 1.00 95.50 249 ALA A C 1
ATOM 1866 O O . ALA A 1 249 ? 19.797 7.978 -28.069 1.00 95.50 249 ALA A O 1
ATOM 1867 N N . VAL A 1 250 ? 19.591 8.949 -30.087 1.00 96.31 250 VAL A N 1
ATOM 1868 C CA . VAL A 1 250 ? 18.155 9.251 -29.960 1.00 96.31 250 VAL A CA 1
ATOM 1869 C C . VAL A 1 250 ? 17.322 7.971 -29.887 1.00 96.31 250 VAL A C 1
ATOM 1871 O O . VAL A 1 250 ? 16.454 7.862 -29.021 1.00 96.31 250 VAL A O 1
ATOM 1874 N N . LEU A 1 251 ? 17.591 6.989 -30.754 1.00 94.44 251 LEU A N 1
ATOM 1875 C CA . LEU A 1 251 ? 16.888 5.703 -30.741 1.00 94.44 251 LEU A CA 1
ATOM 1876 C C . LEU A 1 251 ? 17.136 4.946 -29.435 1.00 94.44 251 LEU A C 1
ATOM 1878 O O . LEU A 1 251 ? 16.180 4.500 -28.805 1.00 94.44 251 LEU A O 1
ATOM 1882 N N . THR A 1 252 ? 18.389 4.865 -28.984 1.00 95.19 252 THR A N 1
ATOM 1883 C CA . THR A 1 252 ? 18.741 4.246 -27.702 1.00 95.19 252 THR A CA 1
ATOM 1884 C C . THR A 1 252 ? 17.995 4.905 -26.550 1.00 95.19 252 THR A C 1
ATOM 1886 O O . THR A 1 252 ? 17.361 4.214 -25.760 1.00 95.19 252 THR A O 1
ATOM 1889 N N . LEU A 1 253 ? 18.000 6.240 -26.473 1.00 95.94 253 LEU A N 1
ATOM 1890 C CA . LEU A 1 253 ? 17.284 6.965 -25.424 1.00 95.94 253 LEU A CA 1
ATOM 1891 C C . LEU A 1 253 ? 15.785 6.641 -25.439 1.00 95.94 253 LEU A C 1
ATOM 1893 O O . LEU A 1 253 ? 15.199 6.413 -24.383 1.00 95.94 253 LEU A O 1
ATOM 1897 N N . PHE A 1 254 ? 15.168 6.592 -26.621 1.00 96.62 254 PHE A N 1
ATOM 1898 C CA . PHE A 1 254 ? 13.741 6.317 -26.756 1.00 96.62 254 PHE A CA 1
ATOM 1899 C C . PHE A 1 254 ? 13.378 4.882 -26.351 1.00 96.62 254 PHE A C 1
ATOM 1901 O O . PHE A 1 254 ? 12.493 4.685 -25.519 1.00 96.62 254 PHE A O 1
ATOM 1908 N N . TYR A 1 255 ? 14.065 3.878 -26.903 1.00 95.00 255 TYR A N 1
ATOM 1909 C CA . TYR A 1 255 ? 13.741 2.474 -26.646 1.00 95.00 255 TYR A CA 1
ATOM 1910 C C . TYR A 1 255 ? 14.107 2.040 -25.226 1.00 95.00 255 TYR A C 1
ATOM 1912 O O . TYR A 1 255 ? 13.283 1.411 -24.560 1.00 95.00 255 TYR A O 1
ATOM 1920 N N . THR A 1 256 ? 15.283 2.428 -24.729 1.00 93.38 256 THR A N 1
ATOM 1921 C CA . THR A 1 256 ? 15.670 2.164 -23.338 1.00 93.38 256 THR A CA 1
ATOM 1922 C C . THR A 1 256 ? 14.754 2.918 -22.375 1.00 93.38 256 THR A C 1
ATOM 1924 O O . THR A 1 256 ? 14.264 2.331 -21.415 1.00 93.38 256 THR A O 1
ATOM 1927 N N . GLY A 1 257 ? 14.417 4.179 -22.670 1.00 92.81 257 GLY A N 1
ATOM 1928 C CA . GLY A 1 257 ? 13.507 4.971 -21.842 1.00 92.81 257 GLY A CA 1
ATOM 1929 C C . GLY A 1 257 ? 12.099 4.374 -21.740 1.00 92.81 257 GLY A C 1
ATOM 1930 O O . GLY A 1 257 ? 11.535 4.311 -20.648 1.00 92.81 257 GLY A O 1
ATOM 1931 N N . ILE A 1 258 ? 11.531 3.885 -22.849 1.00 94.44 258 ILE A N 1
ATOM 1932 C CA . ILE A 1 258 ? 10.229 3.192 -22.838 1.00 94.44 258 ILE A CA 1
ATOM 1933 C C . ILE A 1 258 ? 10.310 1.876 -22.066 1.00 94.44 258 ILE A C 1
ATOM 1935 O O . ILE A 1 258 ? 9.387 1.551 -21.316 1.00 94.44 258 ILE A O 1
ATOM 1939 N N . LEU A 1 259 ? 11.396 1.122 -22.233 1.00 92.75 259 LEU A N 1
ATOM 1940 C CA . LEU A 1 259 ? 11.596 -0.136 -21.526 1.00 92.75 259 LEU A CA 1
ATOM 1941 C C . LEU A 1 259 ? 11.696 0.078 -20.012 1.00 92.75 259 LEU A C 1
ATOM 1943 O O . LEU A 1 259 ? 11.060 -0.644 -19.244 1.00 92.75 259 LEU A O 1
ATOM 1947 N N . ASP A 1 260 ? 12.433 1.095 -19.577 1.00 91.31 260 ASP A N 1
ATOM 1948 C CA . ASP A 1 260 ? 12.560 1.435 -18.163 1.00 91.31 260 ASP A CA 1
ATOM 1949 C C . ASP A 1 260 ? 11.243 1.971 -17.590 1.00 91.31 260 ASP A C 1
ATOM 1951 O O . ASP A 1 260 ? 10.859 1.604 -16.478 1.00 91.31 260 ASP A O 1
ATOM 1955 N N . LEU A 1 261 ? 10.473 2.739 -18.370 1.00 92.50 261 LEU A N 1
ATOM 1956 C CA . LEU A 1 261 ? 9.113 3.131 -17.995 1.00 92.50 261 LEU A CA 1
ATOM 1957 C C . LEU A 1 261 ? 8.191 1.916 -17.819 1.00 92.50 261 LEU A C 1
ATOM 1959 O O . LEU A 1 261 ? 7.430 1.852 -16.853 1.00 92.50 261 LEU A O 1
ATOM 1963 N N . ALA A 1 262 ? 8.280 0.930 -18.715 1.00 91.50 262 ALA A N 1
ATOM 1964 C CA . ALA A 1 262 ? 7.512 -0.305 -18.606 1.00 91.50 262 ALA A CA 1
ATOM 1965 C C . ALA A 1 262 ? 7.886 -1.099 -17.343 1.00 91.50 262 ALA A C 1
ATOM 1967 O O . ALA A 1 262 ? 6.994 -1.597 -16.655 1.00 91.50 262 ALA A O 1
ATOM 1968 N N . LYS A 1 263 ? 9.177 -1.164 -16.988 1.00 89.81 263 LYS A N 1
ATOM 1969 C CA . LYS A 1 263 ? 9.641 -1.781 -15.732 1.00 89.81 263 LYS A CA 1
ATOM 1970 C C . LYS A 1 263 ? 9.132 -1.030 -14.500 1.00 89.81 263 LYS A C 1
ATOM 1972 O O . LYS A 1 263 ? 8.658 -1.669 -13.565 1.00 89.81 263 LYS A O 1
ATOM 1977 N N . MET A 1 264 ? 9.157 0.306 -14.512 1.00 90.31 264 MET A N 1
ATOM 1978 C CA . MET A 1 264 ? 8.608 1.124 -13.420 1.00 90.31 264 MET A CA 1
ATOM 1979 C C . MET A 1 264 ? 7.105 0.882 -13.214 1.00 90.31 264 MET A C 1
ATOM 1981 O O . MET A 1 264 ? 6.638 0.827 -12.080 1.00 90.31 264 MET A O 1
ATOM 1985 N N . PHE A 1 265 ? 6.335 0.689 -14.290 1.00 89.44 265 PHE A N 1
ATOM 1986 C CA . PHE A 1 265 ? 4.911 0.352 -14.179 1.00 89.44 265 PHE A CA 1
ATOM 1987 C C . PHE A 1 265 ? 4.642 -1.095 -13.763 1.00 89.44 265 PHE A C 1
ATOM 1989 O O . PHE A 1 265 ? 3.579 -1.368 -13.207 1.00 89.44 265 PHE A O 1
ATOM 1996 N N . LEU A 1 266 ? 5.582 -2.007 -14.010 1.00 90.44 266 LEU A N 1
ATOM 1997 C CA . LEU A 1 266 ? 5.469 -3.403 -13.598 1.00 90.44 266 LEU A CA 1
ATOM 1998 C C . LEU A 1 266 ? 5.645 -3.577 -12.081 1.00 90.44 266 LEU A C 1
ATOM 2000 O O . LEU A 1 266 ? 5.071 -4.498 -11.505 1.00 90.44 266 LEU A O 1
ATOM 2004 N N . ASP A 1 267 ? 6.395 -2.686 -11.431 1.00 90.94 267 ASP A N 1
ATOM 2005 C CA . ASP A 1 267 ? 6.592 -2.694 -9.981 1.00 90.94 267 ASP A CA 1
ATOM 2006 C C . ASP A 1 267 ? 6.425 -1.288 -9.377 1.00 90.94 267 ASP A C 1
ATOM 2008 O O . ASP A 1 267 ? 7.407 -0.597 -9.093 1.00 90.94 267 ASP A O 1
ATOM 2012 N N . PRO A 1 268 ? 5.177 -0.850 -9.127 1.00 91.44 268 PRO A N 1
ATOM 2013 C CA . PRO A 1 268 ? 4.894 0.506 -8.650 1.00 91.44 268 PRO A CA 1
ATOM 2014 C C . PRO A 1 268 ? 5.414 0.788 -7.228 1.00 91.44 268 PRO A C 1
ATOM 2016 O O . PRO A 1 268 ? 5.436 1.946 -6.798 1.00 91.44 268 PRO A O 1
ATOM 2019 N N . TYR A 1 269 ? 5.813 -0.255 -6.490 1.00 92.00 269 TYR A N 1
ATOM 2020 C CA . TYR A 1 269 ? 6.398 -0.158 -5.150 1.00 92.00 269 TYR A CA 1
ATOM 2021 C C . TYR A 1 269 ? 7.930 -0.173 -5.151 1.00 92.00 269 TYR A C 1
ATOM 2023 O O . TYR A 1 269 ? 8.516 -0.034 -4.075 1.00 92.00 269 TYR A O 1
ATOM 2031 N N . ASP A 1 270 ? 8.564 -0.302 -6.324 1.00 90.94 270 ASP A N 1
ATOM 2032 C CA . ASP A 1 270 ? 10.021 -0.242 -6.493 1.00 90.94 270 ASP A CA 1
ATOM 2033 C C . ASP A 1 270 ? 10.764 -1.278 -5.623 1.00 90.94 270 ASP A C 1
ATOM 2035 O O . ASP A 1 270 ? 11.772 -0.994 -4.976 1.00 90.94 270 ASP A O 1
ATOM 2039 N N . ASN A 1 271 ? 10.239 -2.504 -5.572 1.00 90.94 271 ASN A N 1
ATOM 2040 C CA . ASN A 1 271 ? 10.817 -3.627 -4.835 1.00 90.94 271 ASN A CA 1
ATOM 2041 C C . ASN A 1 271 ? 12.120 -4.135 -5.460 1.00 90.94 271 ASN A C 1
ATOM 2043 O O . ASN A 1 271 ? 12.998 -4.611 -4.735 1.00 90.94 271 ASN A O 1
ATOM 2047 N N . GLU A 1 272 ? 12.249 -4.038 -6.783 1.00 87.81 272 GLU A N 1
ATOM 2048 C CA . GLU A 1 272 ? 13.467 -4.417 -7.515 1.00 87.81 272 GLU A CA 1
ATOM 2049 C C . GLU A 1 272 ? 14.375 -3.223 -7.855 1.00 87.81 272 GLU A C 1
ATOM 2051 O O . GLU A 1 272 ? 15.350 -3.381 -8.585 1.00 87.81 272 GLU A O 1
ATOM 2056 N N . ASN A 1 273 ? 14.090 -2.033 -7.307 1.00 87.44 273 ASN A N 1
ATOM 2057 C CA . ASN A 1 273 ? 14.892 -0.819 -7.497 1.00 87.44 273 ASN A CA 1
ATOM 2058 C C . ASN A 1 273 ? 15.047 -0.400 -8.979 1.00 87.44 273 ASN A C 1
ATOM 2060 O O . ASN A 1 273 ? 16.098 0.104 -9.382 1.00 87.44 273 ASN A O 1
ATOM 2064 N N . TYR A 1 274 ? 14.013 -0.615 -9.804 1.00 85.06 274 TYR A N 1
ATOM 2065 C CA . TYR A 1 274 ? 14.039 -0.300 -11.240 1.00 85.06 274 TYR A CA 1
ATOM 2066 C C . TYR A 1 274 ? 14.185 1.198 -11.516 1.00 85.06 274 TYR A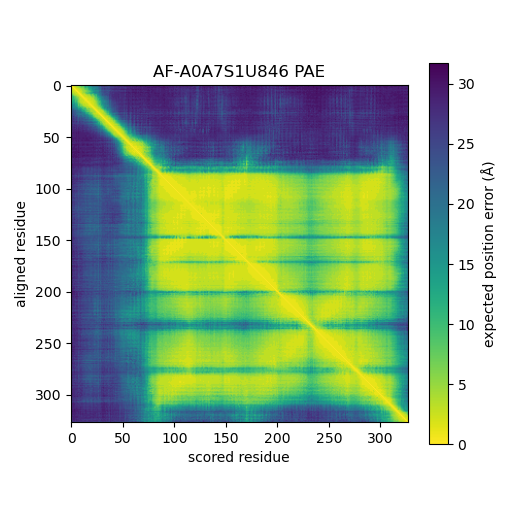 C 1
ATOM 2068 O O . TYR A 1 274 ? 14.805 1.583 -12.503 1.00 85.06 274 TYR A O 1
ATOM 2076 N N . GLY A 1 275 ? 13.611 2.047 -10.662 1.00 78.75 275 GLY A N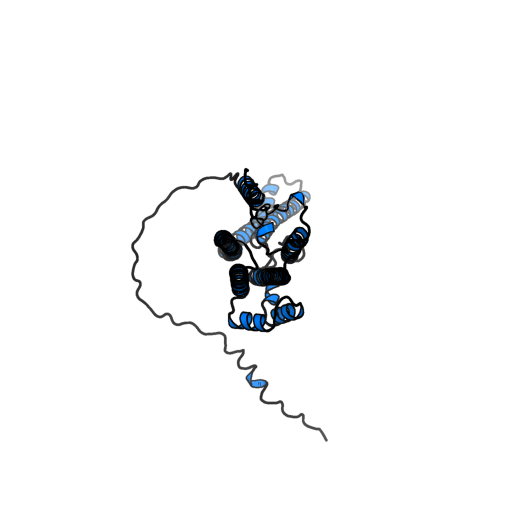 1
ATOM 2077 C CA . GLY A 1 275 ? 13.640 3.495 -10.858 1.00 78.75 275 GLY A CA 1
ATOM 2078 C C . GLY A 1 275 ? 14.885 4.184 -10.284 1.00 78.75 275 GLY A C 1
ATOM 2079 O O . GLY A 1 275 ? 15.095 5.380 -10.500 1.00 78.75 275 GLY A O 1
ATOM 2080 N N . GLY A 1 276 ? 15.715 3.460 -9.528 1.00 85.62 276 GLY A N 1
ATOM 2081 C CA . GLY A 1 276 ? 16.839 4.034 -8.798 1.00 85.62 276 GLY A CA 1
ATOM 2082 C C . GLY A 1 276 ? 16.420 5.161 -7.841 1.00 85.62 276 GLY A C 1
ATOM 2083 O O . GLY A 1 276 ? 15.306 5.206 -7.319 1.00 85.62 276 GLY A O 1
ATOM 2084 N N . LYS A 1 277 ? 17.324 6.122 -7.606 1.00 80.62 277 LYS A N 1
ATOM 2085 C CA . LYS A 1 277 ? 17.103 7.219 -6.641 1.00 80.62 277 LYS A CA 1
ATOM 2086 C C . LYS A 1 277 ? 15.992 8.198 -7.054 1.00 80.62 277 LYS A C 1
ATOM 2088 O O . LYS A 1 277 ? 15.404 8.831 -6.182 1.00 80.62 277 LYS A O 1
ATOM 2093 N N . TYR A 1 278 ? 15.720 8.326 -8.353 1.00 80.00 278 TYR A N 1
ATOM 2094 C CA . TYR A 1 278 ? 14.795 9.319 -8.921 1.00 80.00 278 TYR A CA 1
ATOM 2095 C C . TYR A 1 278 ? 13.554 8.690 -9.569 1.00 80.00 278 TYR A C 1
ATOM 2097 O O . TYR A 1 278 ? 12.808 9.370 -10.270 1.00 80.00 278 TYR A O 1
ATOM 2105 N N . GLY A 1 279 ? 13.342 7.394 -9.346 1.00 80.25 279 GLY A N 1
ATOM 2106 C CA . GLY A 1 279 ? 12.216 6.652 -9.890 1.00 80.25 279 GLY A CA 1
ATOM 2107 C C . GLY A 1 279 ? 10.876 7.165 -9.389 1.00 80.25 279 GLY A C 1
ATOM 2108 O O . GLY A 1 279 ? 10.717 7.470 -8.204 1.00 80.25 279 GLY A O 1
ATOM 2109 N N . VAL A 1 280 ? 9.889 7.206 -10.282 1.00 84.56 280 VAL A N 1
ATOM 2110 C CA . VAL A 1 280 ? 8.500 7.468 -9.899 1.00 84.56 280 VAL A CA 1
ATOM 2111 C C . VAL A 1 280 ? 7.956 6.213 -9.229 1.00 84.56 280 VAL A C 1
ATOM 2113 O O . VAL A 1 280 ? 7.753 5.195 -9.884 1.00 84.56 280 VAL A O 1
ATOM 2116 N N . LYS A 1 281 ? 7.708 6.291 -7.922 1.00 90.19 281 LYS A N 1
ATOM 2117 C CA . LYS A 1 281 ? 7.116 5.204 -7.140 1.00 90.19 281 LYS A CA 1
ATOM 2118 C C . LYS A 1 281 ? 5.955 5.692 -6.303 1.00 90.19 281 LYS A C 1
ATOM 2120 O O . LYS A 1 281 ? 5.860 6.871 -5.967 1.00 90.19 281 LYS A O 1
ATOM 2125 N N . ILE A 1 282 ? 5.077 4.764 -5.945 1.00 91.38 282 ILE A N 1
ATOM 2126 C CA . ILE A 1 282 ? 4.014 5.048 -4.991 1.00 91.38 282 ILE A CA 1
ATOM 2127 C C . ILE A 1 282 ? 4.655 5.276 -3.619 1.00 91.38 282 ILE A C 1
ATOM 2129 O O . ILE A 1 282 ? 5.230 4.366 -3.019 1.00 91.38 282 ILE A O 1
ATOM 2133 N N . GLU A 1 283 ? 4.539 6.499 -3.107 1.00 93.81 283 GLU A N 1
ATOM 2134 C CA . GLU A 1 283 ? 4.967 6.842 -1.753 1.00 93.81 283 GLU A CA 1
ATOM 2135 C C . GLU A 1 283 ? 4.009 6.240 -0.722 1.00 93.81 283 GLU A C 1
ATOM 2137 O O . GLU A 1 283 ? 3.004 6.830 -0.321 1.00 93.81 283 GLU A O 1
ATOM 2142 N N . VAL A 1 284 ? 4.337 5.025 -0.291 1.00 93.94 284 VAL A N 1
ATOM 2143 C CA . VAL A 1 284 ? 3.619 4.294 0.760 1.00 93.94 284 VAL A CA 1
ATOM 2144 C C . VAL A 1 284 ? 3.526 5.107 2.053 1.00 93.94 284 VAL A C 1
ATOM 2146 O O . VAL A 1 284 ? 2.473 5.108 2.689 1.00 93.94 284 VAL A O 1
ATOM 2149 N N . ASP A 1 285 ? 4.581 5.842 2.410 1.00 94.69 285 ASP A N 1
ATOM 2150 C CA . ASP A 1 285 ? 4.608 6.715 3.588 1.00 94.69 285 ASP A CA 1
ATOM 2151 C C . ASP A 1 285 ? 3.465 7.742 3.546 1.00 94.69 285 ASP A C 1
ATOM 2153 O O . ASP A 1 285 ? 2.686 7.868 4.496 1.00 94.69 285 ASP A O 1
ATOM 2157 N N . THR A 1 286 ? 3.298 8.399 2.396 1.00 95.44 286 THR A N 1
ATOM 2158 C CA . THR A 1 286 ? 2.233 9.373 2.138 1.00 95.44 286 THR A CA 1
ATOM 2159 C C . THR A 1 286 ? 0.854 8.710 2.195 1.00 95.44 286 THR A C 1
ATOM 2161 O O . THR A 1 286 ? -0.075 9.262 2.785 1.00 95.44 286 THR A O 1
ATOM 2164 N N . LEU A 1 287 ? 0.702 7.487 1.672 1.00 94.06 287 LEU A N 1
ATOM 2165 C CA . LEU A 1 287 ? -0.558 6.734 1.767 1.00 94.06 287 LEU A CA 1
ATOM 2166 C C . LEU A 1 287 ? -0.921 6.362 3.210 1.00 94.06 287 LEU A C 1
ATOM 2168 O O . LEU A 1 287 ? -2.083 6.489 3.611 1.00 94.06 287 LEU A O 1
ATOM 2172 N N . ILE A 1 288 ? 0.055 5.914 4.002 1.00 93.25 288 ILE A N 1
ATOM 2173 C CA . ILE A 1 288 ? -0.138 5.614 5.424 1.00 93.25 288 ILE A CA 1
ATOM 2174 C C . ILE A 1 288 ? -0.515 6.902 6.163 1.00 93.25 288 ILE A C 1
ATOM 2176 O O . ILE A 1 288 ? -1.491 6.915 6.918 1.00 93.25 288 ILE A O 1
ATOM 2180 N N . GLN A 1 289 ? 0.195 8.003 5.909 1.00 95.31 289 GLN A N 1
ATOM 2181 C CA . GLN A 1 289 ? -0.095 9.303 6.506 1.00 95.31 289 GLN A CA 1
ATOM 2182 C C . GLN A 1 289 ? -1.509 9.787 6.164 1.00 95.31 289 GLN A C 1
ATOM 2184 O O . GLN A 1 289 ? -2.250 10.168 7.071 1.00 95.31 289 GLN A O 1
ATOM 2189 N N . GLU A 1 290 ? -1.925 9.721 4.901 1.00 95.00 290 GLU A N 1
ATOM 2190 C CA . GLU A 1 290 ? -3.266 10.131 4.475 1.00 95.00 290 GLU A CA 1
ATOM 2191 C C . GLU A 1 290 ? -4.364 9.227 5.050 1.00 95.00 290 GLU A C 1
ATOM 2193 O O . GLU A 1 290 ? -5.393 9.713 5.528 1.00 95.00 290 GLU A O 1
ATOM 2198 N N . SER A 1 291 ? -4.142 7.910 5.117 1.00 91.44 291 SER A N 1
ATOM 2199 C CA . SER A 1 291 ? -5.075 6.980 5.773 1.00 91.44 291 SER A CA 1
ATOM 2200 C C . SER A 1 291 ? -5.247 7.300 7.266 1.00 91.44 291 SER A C 1
ATOM 2202 O O . SER A 1 291 ? -6.369 7.246 7.804 1.00 91.44 291 SER A O 1
ATOM 2204 N N . ASN A 1 292 ? -4.148 7.683 7.923 1.00 90.75 292 ASN A N 1
ATOM 2205 C CA . ASN A 1 292 ? -4.107 8.076 9.328 1.00 90.75 292 ASN A CA 1
ATOM 2206 C C . ASN A 1 292 ? -4.815 9.419 9.546 1.00 90.75 292 ASN A C 1
ATOM 2208 O O . ASN A 1 292 ? -5.699 9.514 10.404 1.00 90.75 292 ASN A O 1
ATOM 2212 N N . LEU A 1 293 ? -4.487 10.440 8.753 1.00 92.62 293 LEU A N 1
ATOM 2213 C CA . LEU A 1 293 ? -5.128 11.754 8.797 1.00 92.62 293 LEU A CA 1
ATOM 2214 C C . LEU A 1 293 ? -6.623 11.653 8.514 1.00 92.62 293 LEU A C 1
ATOM 2216 O O . LEU A 1 293 ? -7.418 12.237 9.250 1.00 92.62 293 LEU A O 1
ATOM 2220 N N . GLY A 1 294 ? -7.013 10.860 7.516 1.00 90.19 294 GLY A N 1
ATOM 2221 C CA . GLY A 1 294 ? -8.406 10.592 7.187 1.00 90.19 294 GLY A CA 1
ATOM 2222 C C . GLY A 1 294 ? -9.173 10.032 8.383 1.00 90.19 294 GLY A C 1
ATOM 2223 O O . GLY A 1 294 ? -10.224 10.561 8.734 1.00 90.19 294 GLY A O 1
ATOM 2224 N N . SER A 1 295 ? -8.621 9.028 9.076 1.00 86.56 295 SER A N 1
ATOM 2225 C CA . SER A 1 295 ? -9.271 8.433 10.259 1.00 86.56 295 SER A CA 1
ATOM 2226 C C . SER A 1 295 ? -9.525 9.455 11.374 1.00 86.56 295 SER A C 1
ATOM 2228 O O . SER A 1 295 ? -10.629 9.533 11.912 1.00 86.56 295 SER A O 1
ATOM 2230 N N . ARG A 1 296 ? -8.536 10.311 11.663 1.00 88.44 296 ARG A N 1
ATOM 2231 C CA . ARG A 1 296 ? -8.659 11.350 12.695 1.00 88.44 296 ARG A CA 1
ATOM 2232 C C . ARG A 1 296 ? -9.590 12.472 12.253 1.00 88.44 296 ARG A C 1
ATOM 2234 O O . ARG A 1 296 ? -10.277 13.046 13.090 1.00 88.44 296 ARG A O 1
ATOM 2241 N N . ARG A 1 297 ? -9.614 12.794 10.957 1.00 90.94 297 ARG A N 1
ATOM 2242 C CA . ARG A 1 297 ? -10.482 13.830 10.390 1.00 90.94 297 ARG A CA 1
ATOM 2243 C C . ARG A 1 297 ? -11.949 13.454 10.529 1.00 90.94 297 ARG A C 1
ATOM 2245 O O . ARG A 1 297 ? -12.719 14.302 10.952 1.00 90.94 297 ARG A O 1
ATOM 2252 N N . TRP A 1 298 ? -12.315 12.207 10.235 1.00 85.00 298 TRP A N 1
ATOM 2253 C CA . TRP A 1 298 ? -13.687 11.729 10.430 1.00 85.00 298 TRP A CA 1
ATOM 2254 C C . TRP A 1 298 ? -14.092 11.772 11.901 1.00 85.00 298 TRP A C 1
ATOM 2256 O O . TRP A 1 298 ? -15.117 12.359 12.223 1.00 85.00 298 TRP A O 1
ATOM 2266 N N . PHE A 1 299 ? -13.240 11.269 12.797 1.00 84.94 299 PHE A N 1
ATOM 2267 C CA . PHE A 1 299 ? -13.500 11.314 14.237 1.00 84.94 299 PHE A CA 1
ATOM 2268 C C . PHE A 1 299 ? -13.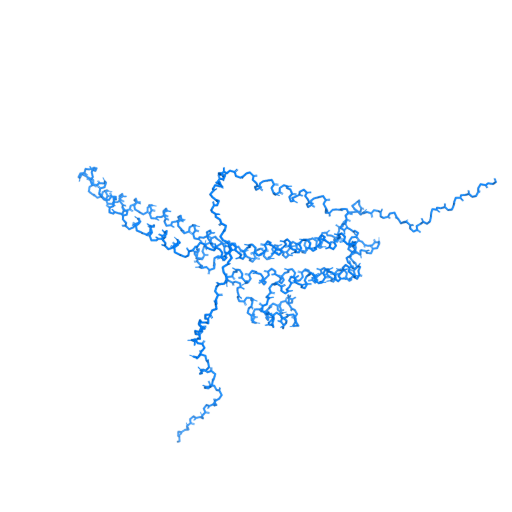666 12.748 14.773 1.00 84.94 299 PHE A C 1
ATOM 2270 O O . PHE A 1 299 ? -14.587 13.041 15.530 1.00 84.94 299 PHE A O 1
ATOM 2277 N N . ARG A 1 300 ? -12.798 13.676 14.352 1.00 86.44 300 ARG A N 1
ATOM 2278 C CA . ARG A 1 300 ? -12.896 15.091 14.744 1.00 86.44 300 ARG A CA 1
ATOM 2279 C C . ARG A 1 300 ? -14.090 15.788 14.102 1.00 86.44 300 ARG A C 1
ATOM 2281 O O . ARG A 1 300 ? -14.739 16.583 14.766 1.00 86.44 300 ARG A O 1
ATOM 2288 N N . GLY A 1 301 ? -14.378 15.511 12.834 1.00 85.69 301 GLY A N 1
ATOM 2289 C CA . GLY A 1 301 ? -15.516 16.098 12.127 1.00 85.69 301 GLY A CA 1
ATOM 2290 C C . GLY A 1 301 ? -16.838 15.702 12.772 1.00 85.69 301 GLY A C 1
ATOM 2291 O O . GLY A 1 301 ? -17.716 16.537 12.926 1.00 85.69 301 GLY A O 1
ATOM 2292 N N . ASP A 1 302 ? -16.935 14.462 13.241 1.00 81.19 302 ASP A N 1
ATOM 2293 C CA . ASP A 1 302 ? -18.124 13.962 13.922 1.00 81.19 302 ASP A CA 1
ATOM 2294 C C . ASP A 1 302 ? -18.319 14.570 15.326 1.00 81.19 302 ASP A C 1
ATOM 2296 O O . ASP A 1 302 ? -19.442 14.665 15.811 1.00 81.19 302 ASP A O 1
ATOM 2300 N N . SER A 1 303 ? -17.254 15.076 15.967 1.00 80.62 303 SER A N 1
ATOM 2301 C CA . SER A 1 303 ? -17.375 15.791 17.252 1.00 80.62 303 SER A CA 1
ATOM 2302 C C . SER A 1 303 ? -18.174 17.097 17.153 1.00 80.62 303 SER A C 1
ATOM 2304 O O . SER A 1 303 ? -18.697 17.592 18.156 1.00 80.62 303 SER A O 1
ATOM 2306 N N . TRP A 1 304 ? -18.302 17.647 15.943 1.00 81.75 304 TRP A N 1
ATOM 2307 C CA . TRP A 1 304 ? -19.058 18.859 15.683 1.00 81.75 304 TRP A CA 1
ATOM 2308 C C . TRP A 1 304 ? -20.069 18.624 14.567 1.00 81.75 304 TRP A C 1
ATOM 2310 O O . TRP A 1 304 ? -19.754 18.712 13.385 1.00 81.75 304 TRP A O 1
ATOM 2320 N N . ILE A 1 305 ? -21.317 18.361 14.952 1.00 80.94 305 ILE A N 1
ATOM 2321 C CA . ILE A 1 305 ? -22.424 18.265 13.998 1.00 80.94 305 ILE A CA 1
ATOM 2322 C C . ILE A 1 305 ? -23.407 19.413 14.218 1.00 80.94 305 ILE A C 1
ATOM 2324 O O . ILE A 1 305 ? -23.863 19.613 15.362 1.00 80.94 305 ILE A O 1
ATOM 2328 N N . PRO A 1 306 ? -23.734 20.180 13.150 1.00 83.81 306 PRO A N 1
ATOM 2329 C CA . PRO A 1 306 ? -24.699 21.268 13.216 1.00 83.81 306 PRO A CA 1
ATOM 2330 C C . PRO A 1 306 ? -26.015 20.800 13.827 1.00 83.81 306 PRO A C 1
ATOM 2332 O O . PRO A 1 306 ? -26.516 19.731 13.490 1.00 83.81 306 PRO A O 1
ATOM 2335 N N . ARG A 1 307 ? -26.615 21.623 14.696 1.00 79.00 307 ARG A N 1
ATOM 2336 C CA . ARG A 1 307 ? -27.867 21.272 15.392 1.00 79.00 307 ARG A CA 1
ATOM 2337 C C . ARG A 1 307 ? -28.994 20.864 14.439 1.00 79.00 307 ARG A C 1
ATOM 2339 O O . ARG A 1 307 ? -29.778 20.002 14.795 1.00 79.00 307 ARG A O 1
ATOM 2346 N N . VAL A 1 308 ? -29.039 21.442 13.237 1.00 82.50 308 VAL A N 1
ATOM 2347 C CA . VAL A 1 308 ? -30.046 21.134 12.205 1.00 82.50 308 VAL A CA 1
ATOM 2348 C C . VAL A 1 308 ? -29.906 19.710 11.653 1.00 82.50 308 VAL A C 1
ATOM 2350 O O . VAL A 1 308 ? -30.902 19.106 11.276 1.00 82.50 308 VAL A O 1
ATOM 2353 N N . ALA A 1 309 ? -28.687 19.165 11.613 1.00 78.44 309 ALA A N 1
ATOM 2354 C CA . ALA A 1 309 ? -28.440 17.796 11.161 1.00 78.44 309 ALA A CA 1
ATOM 2355 C C . ALA A 1 309 ? -28.704 16.756 12.261 1.00 78.44 309 ALA A C 1
ATOM 2357 O O . ALA A 1 309 ? -28.832 15.572 11.961 1.00 78.44 309 ALA A O 1
ATOM 2358 N N . ARG A 1 310 ? -28.826 17.191 13.524 1.00 73.38 310 ARG A N 1
ATOM 2359 C CA . ARG A 1 310 ? -29.146 16.292 14.630 1.00 73.38 310 ARG A CA 1
ATOM 2360 C C . ARG A 1 310 ? -30.589 15.851 14.468 1.00 73.38 310 ARG A C 1
ATOM 2362 O O . ARG A 1 310 ? -31.499 16.679 14.507 1.00 73.38 310 ARG A O 1
ATOM 2369 N N . SER A 1 311 ? -30.796 14.547 14.314 1.00 66.19 311 SER A N 1
ATOM 2370 C CA . SER A 1 311 ? -32.134 13.972 14.400 1.00 66.19 311 SER A CA 1
ATOM 2371 C C . SER A 1 311 ? -32.746 14.402 15.732 1.00 66.19 311 SER A C 1
ATOM 2373 O O . SER A 1 311 ? -32.252 14.037 16.802 1.00 66.19 311 SER A O 1
ATOM 2375 N N . ARG A 1 312 ? -33.797 15.228 15.680 1.00 67.94 312 ARG A N 1
ATOM 2376 C CA . ARG A 1 312 ? -34.605 15.531 16.856 1.00 67.94 312 ARG A CA 1
ATOM 2377 C C . ARG A 1 312 ? -35.354 14.244 17.161 1.00 67.94 312 ARG A C 1
ATOM 2379 O O . ARG A 1 312 ? -36.431 14.021 16.615 1.00 67.94 312 ARG A O 1
ATOM 2386 N N . ARG A 1 313 ? -34.761 13.370 17.982 1.00 59.59 313 ARG A N 1
ATOM 2387 C CA . ARG A 1 313 ? -35.506 12.257 18.568 1.00 59.59 313 ARG A CA 1
ATOM 2388 C C . ARG A 1 313 ? -36.691 12.895 19.280 1.00 59.59 313 ARG A C 1
ATOM 2390 O O . ARG A 1 313 ? -36.518 13.604 20.269 1.00 59.59 313 ARG A O 1
ATOM 2397 N N . VAL A 1 314 ? -37.881 12.704 18.720 1.00 57.72 314 VAL A N 1
ATOM 2398 C CA . VAL A 1 314 ? -39.121 12.920 19.452 1.00 57.72 314 VAL A CA 1
ATOM 2399 C C . VAL A 1 314 ? -39.025 11.931 20.600 1.00 57.72 314 VAL A C 1
ATOM 2401 O O . VAL A 1 314 ? -38.995 10.723 20.363 1.00 57.72 314 VAL A O 1
ATOM 2404 N N . SER A 1 315 ? -38.823 12.442 21.813 1.00 53.97 315 SER A N 1
ATOM 2405 C CA . SER A 1 315 ? -38.858 11.624 23.015 1.00 53.97 315 SER A CA 1
ATOM 2406 C C . SER A 1 315 ? -40.221 10.941 23.031 1.00 53.97 315 SER A C 1
ATOM 2408 O O .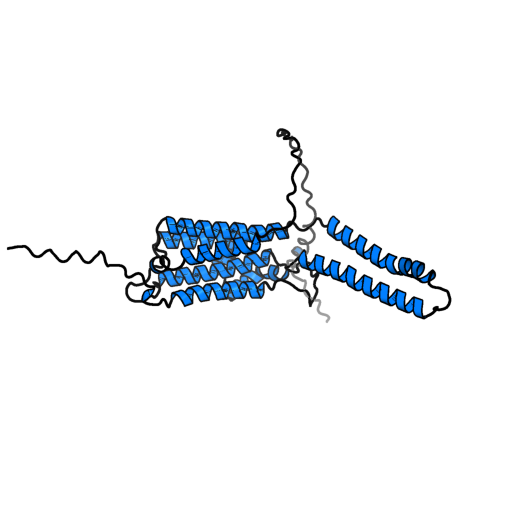 SER A 1 315 ? -41.221 11.555 23.376 1.00 53.97 315 SER A O 1
ATOM 2410 N N . MET A 1 316 ? -40.288 9.676 22.610 1.00 55.72 316 MET A N 1
ATOM 2411 C CA . MET A 1 316 ? -41.503 8.867 22.759 1.00 55.72 316 MET A CA 1
ATOM 2412 C C . MET A 1 316 ? -41.799 8.562 24.238 1.00 55.72 316 MET A C 1
ATOM 2414 O O . MET A 1 316 ? -42.788 7.903 24.534 1.00 55.72 316 MET A O 1
ATOM 2418 N N . ALA A 1 317 ? -40.937 9.014 25.156 1.00 56.28 317 ALA A N 1
ATOM 2419 C CA . ALA A 1 317 ? -41.111 8.881 26.592 1.00 56.28 317 ALA A CA 1
ATOM 2420 C C . ALA A 1 317 ? -41.955 10.002 27.213 1.00 56.28 317 ALA A C 1
ATOM 2422 O O . ALA A 1 317 ? -42.286 9.880 28.388 1.00 56.28 317 ALA A O 1
ATOM 2423 N N . ASP A 1 318 ? -42.334 11.044 26.463 1.00 54.00 318 ASP A N 1
ATOM 2424 C CA . ASP A 1 318 ? -43.415 11.913 26.922 1.00 54.00 318 ASP A CA 1
ATOM 2425 C C . ASP A 1 318 ? -44.728 11.181 26.618 1.00 54.00 318 ASP A C 1
ATOM 2427 O O . ASP A 1 318 ? -45.095 11.064 25.440 1.00 54.00 318 ASP A O 1
ATOM 2431 N N . PRO A 1 319 ? -45.430 10.624 27.629 1.00 69.25 319 PRO A N 1
ATOM 2432 C CA . PRO A 1 319 ? -46.775 10.128 27.401 1.00 69.25 319 PRO A CA 1
ATOM 2433 C C . PRO A 1 319 ? -47.585 11.271 26.778 1.00 69.25 319 PRO A C 1
ATOM 2435 O O . PRO A 1 319 ? -47.395 12.429 27.173 1.00 69.25 319 PRO A O 1
ATOM 2438 N N . PRO A 1 320 ? -48.459 10.989 25.793 1.00 71.81 320 PRO A N 1
ATOM 2439 C CA . PRO A 1 320 ? -49.325 12.023 25.248 1.00 71.81 320 PRO A CA 1
ATOM 2440 C C . PRO A 1 320 ? -50.001 12.740 26.425 1.00 71.81 320 PRO A C 1
ATOM 2442 O O . PRO A 1 320 ? -50.427 12.052 27.361 1.00 71.81 320 PRO A O 1
ATOM 2445 N N . PRO A 1 321 ? -50.046 14.089 26.437 1.00 75.19 321 PRO A N 1
ATOM 2446 C CA . PRO A 1 321 ? -50.680 14.822 27.524 1.00 75.19 321 PRO A CA 1
ATOM 2447 C C . PRO A 1 321 ? -52.061 14.213 27.746 1.00 75.19 321 PRO A C 1
ATOM 2449 O O . PRO A 1 321 ? -52.810 14.046 26.780 1.00 75.19 321 PRO A O 1
ATOM 2452 N N . ALA A 1 322 ? -52.336 13.791 28.985 1.00 77.06 322 ALA A N 1
ATOM 2453 C CA . ALA A 1 322 ? -53.577 13.114 29.333 1.00 77.06 322 ALA A CA 1
ATOM 2454 C C . ALA A 1 322 ? -54.743 13.908 28.735 1.00 77.06 322 ALA A C 1
ATOM 2456 O O . ALA A 1 322 ? -54.859 15.111 28.980 1.00 77.06 322 ALA A O 1
ATOM 2457 N N . ALA A 1 323 ? -55.538 13.254 27.884 1.00 76.69 323 ALA A N 1
ATOM 2458 C CA . ALA A 1 323 ? -56.658 13.905 27.228 1.00 76.69 323 ALA A CA 1
ATOM 2459 C C . ALA A 1 323 ? -57.537 14.566 28.306 1.00 76.69 323 ALA A C 1
ATOM 2461 O O . ALA A 1 323 ? -57.839 13.904 29.306 1.00 76.69 323 ALA A O 1
ATOM 2462 N N . PRO A 1 324 ? -57.916 15.849 28.157 1.00 77.75 324 PRO A N 1
ATOM 2463 C CA . PRO A 1 324 ? -58.792 16.498 29.119 1.00 77.75 324 PRO A CA 1
ATOM 2464 C C . PRO A 1 324 ? -60.086 15.688 29.203 1.00 77.75 324 PRO A C 1
ATOM 2466 O O . PRO A 1 324 ? -60.743 15.455 28.188 1.00 77.75 324 PRO A O 1
ATOM 2469 N N . LEU A 1 325 ? -60.411 15.214 30.407 1.00 72.50 325 LEU A N 1
ATOM 2470 C CA . LEU A 1 325 ? -61.677 14.548 30.687 1.00 72.50 325 LEU A CA 1
ATOM 2471 C C . LEU A 1 325 ? -62.793 15.540 30.339 1.00 72.50 325 LEU A C 1
ATOM 2473 O O . LEU A 1 325 ? -62.892 16.600 30.958 1.00 72.50 325 LEU A O 1
ATOM 2477 N N . LEU A 1 326 ? -63.564 15.234 29.294 1.00 71.56 326 LEU A N 1
ATOM 2478 C CA . LEU A 1 326 ? -64.742 16.014 28.923 1.00 71.56 326 LEU A CA 1
ATOM 2479 C C . LEU A 1 326 ? -65.775 15.938 30.069 1.00 71.56 326 LEU A C 1
ATOM 2481 O O . LEU A 1 326 ? -65.925 14.854 30.641 1.00 71.56 326 LEU A O 1
ATOM 2485 N N . PRO A 1 327 ? -66.430 17.062 30.420 1.00 72.75 327 PRO A N 1
ATOM 2486 C CA . PRO A 1 327 ? -67.391 17.150 31.521 1.00 72.75 327 PRO A CA 1
ATOM 2487 C C . PRO A 1 327 ? -68.710 16.419 31.258 1.00 72.75 327 PRO A C 1
ATOM 2489 O O . PRO A 1 327 ? -69.113 16.312 30.074 1.00 72.75 327 PRO A O 1
#

Organism: NCBI:txid124430

InterPro domains:
  IPR021134 Bestrophin-like [PF01062] (98-271)

Solvent-accessible surface area (backbone atoms only — not comparable to full-atom values): 19706 Å² total; per-residue (Å²): 140,85,86,80,83,80,84,80,71,79,71,69,66,58,62,68,60,60,73,76,70,76,87,80,79,83,77,81,87,76,90,71,87,84,81,81,76,86,86,78,78,88,82,78,87,81,88,82,78,90,81,80,76,52,72,68,53,52,57,53,50,53,52,52,52,54,67,71,67,58,69,82,58,56,76,68,21,40,42,47,47,96,87,47,73,42,61,32,70,70,32,47,51,51,52,52,48,51,49,38,45,54,47,44,28,51,54,41,41,44,18,75,74,22,62,89,38,32,58,53,69,35,79,65,29,46,48,51,38,31,75,72,69,56,38,52,74,72,55,51,55,50,38,71,73,64,74,42,60,32,64,48,42,54,50,51,52,52,50,53,53,52,49,30,40,74,74,48,37,31,34,60,63,73,67,48,53,51,52,50,53,50,52,53,52,50,51,50,53,56,58,47,49,55,54,49,60,66,67,61,51,76,60,69,68,57,60,50,48,54,49,52,51,52,51,49,49,52,67,46,38,54,64,54,46,53,58,61,58,62,71,77,52,85,88,48,66,72,63,51,56,53,51,42,53,51,51,40,51,53,51,42,52,53,55,53,49,52,51,51,50,52,50,30,69,71,38,45,61,46,66,83,52,74,44,61,97,81,37,82,54,64,60,60,67,59,52,51,49,50,57,47,51,50,54,53,47,53,59,56,50,59,57,62,67,62,75,87,65,49,79,77,74,74,65,80,81,59,70,75,77,77,75,80,80,78,132

pLDDT: mean 78.43, std 20.72, range [32.62, 97.94]

Radius of gyration: 32.31 Å; Cα contacts (8 Å, |Δi|>4): 179; chains: 1; bounding box: 125×63×84 Å

Secondary structure (DSSP, 8-state):
--PPPPPPPTTHHHHHHHTTS-S--PPP-------PPP-----------S---HHHHHHHHHHHHHHHHSSSSHHHHT-B-SSS-SBPHHHHHHHHHHHHHHHHHHHHHHHHH-TTTGGGGSHHHHHHHHHTTSS-HHHHHHHHHH--HHHHHHHHHHHHHHHHHHTTSS---HHHHHHHHHHHHHHHHHHHHHHHHHHSPPPHHHHHHHHHHHHHHHHHHHHHHHHHHHHT-GGGHHHHHHHHHHHHHHHHHHHHHHHHHHHHHH-TT-TT-TTGGG-----HHHHHHHHHHHHHHHHHHHT---GGGS-----TTSPPPPPP---

Sequence (327 aa):
ERTSPPPLPRAAAAEAAAEAAGSSRRVPATGGEAVNPPRAGPKLRFMPGMGSPSKKILTRRVRRAQARAGTAQVDDMMGRAHDTSAYTPASAELLSELGRYKRLFNVLFYSTVSRRHAPLASPEGLKELQNAGLLQAAEKDHIMRTSTNHNAVMGWITSLLSAGVADGRIRGGASVQMVMLRQITELRATYATVADELAGRMPLAYTHLVQVLVDLFVIMTPLALTSELAFLGSNFGPLRMTFTVVGTAVLTLFYTGILDLAKMFLDPYDNENYGGKYGVKIEVDTLIQESNLGSRRWFRGDSWIPRVARSRRVSMADPPPAAPLLP

Mean predicted aligned error: 13.78 Å